Protein AF-A0AAV3FJF0-F1 (afdb_monomer)

Organism: NCBI:txid1161745

Mean predicted aligned error: 18.08 Å

Solvent-accessible surface area (backbone atoms only — not comparable to full-atom values): 16039 Å² total; per-residue (Å²): 131,86,80,74,42,76,90,84,62,66,38,38,33,35,34,72,77,76,42,41,29,38,30,20,68,60,95,86,39,69,32,32,39,32,57,65,84,67,42,80,46,65,70,61,85,81,50,51,54,33,42,52,34,40,81,50,59,72,78,47,75,39,57,45,80,69,62,60,45,40,34,28,37,76,89,68,30,30,31,39,31,27,84,52,34,38,37,28,44,38,29,48,100,87,46,47,42,80,45,78,80,45,65,60,51,69,74,45,51,82,57,44,55,28,37,29,39,41,82,34,76,63,76,93,74,90,81,78,77,97,60,96,68,94,66,86,79,78,89,73,93,74,89,81,85,75,75,92,67,64,58,78,80,88,65,58,80,54,70,63,53,60,51,47,36,52,51,33,48,50,51,27,52,52,29,48,51,53,24,51,52,47,71,38,94,82,48,84,90,35,69,64,54,52,50,52,50,52,55,50,48,37,57,74,71,55,73,76,68,76,100,64,76,84,76,57,59,69,59,54,50,51,54,47,45,53,50,53,26,52,53,30,46,51,50,27,53,49,28,52,49,49,32,48,31,36,50,32,29,47,36,57,30,68,68,55,48,72,69,56,51,52,50,50,50,52,53,47,51,51,51,32,47,78,67,67,75,102

Foldseek 3Di:
DDDQDQCPDWAWKDQPQDWTWTWAQDPNAIWTQTAAVRDIDRPRVVRHTMFGKDFADFPDKDLWDQDAAWKAFPQGWIWGDHPRFWIWGQDDPRHGDTDTPGRHRVVSSVGDTMTGTDMGTDDPFDDDDPDPDPDDDDDDDDDDDDDDQDADDDQAPDCVLVVQLVVLVVQLVVLVVQLVLLVDPPRPPDLVVVLVVVVVVCVVVCVPDDDDPDPPSVVVSVVSSVVSNVVSVVSSVVSVSSSSRSVNSNCVSVVPDPVNVVVVVVVVVVVCVVVSND

Radius of gyration: 28.3 Å; Cα contacts (8 Å, |Δi|>4): 376; chains: 1; bounding box: 81×45×62 Å

pLDDT: mean 76.37, std 15.41, range [29.12, 96.62]

Nearest PDB structures (foldseek):
  2b5u-assembly2_C  TM=3.087E-01  e=2.869E+00  Escherichia coli
  5ew5-assembly4_D  TM=2.786E-01  e=3.402E+00  Escherichia coli

Sequence (278 aa):
MSGHEKPDAPGLWKAAHGGYGVMFHDDGEPAMLLFGPGAKVRALDAIGPYTRLQPGVPVGSAPVPNLPGLWMDKDGSLYFLSGGRRVWRIRDDHDWMAEELGNDPWELSKHGPYARYSLQAVEEVPWKPVSDDSTPIHEGSRTVHLPDVRSFGRLEQDKWLAVKNLEESAELVEACKQYLKASDPTDPSGIDGQFIGIVNCLNIHGAAVGDEPDIDLDKAQADWHDHVRDQRRQAMLGELADVLQTVGNLITAFGITDEEVERAMDDCLERNRRKGRL

Secondary structure (DSSP, 8-state):
----B---SSEEEEETTTEEEEEEEETTEEEEEETTTTEEE--GGGS--EEEEEEEEEEEEESS--SSEEEE-TTS-EEEEETTTEEEEEEETTEEEEEEEES-GGGGGGT--EEEEEEEE--------S-----PPPP-------------S---SSHHHHHHHHHHHHHHHHHHHHHHHHH-TT-TTSHHHHHHHHHHHHHHTT-S-SS-----HHHHHHHHHHHHHHHHHHHHHHHHHHHHHHHHHHHHHTT--HHHHHHHHHHHHHHHHHTT--

Structure (mmCIF, N/CA/C/O backbone):
data_AF-A0AAV3FJF0-F1
#
_entry.id   AF-A0AAV3FJF0-F1
#
loop_
_atom_site.group_PDB
_atom_site.id
_atom_site.type_symbol
_atom_site.label_atom_id
_atom_site.label_alt_id
_atom_site.label_comp_id
_atom_site.label_asym_id
_atom_site.label_entity_id
_atom_site.label_seq_id
_atom_site.pdbx_PDB_ins_code
_atom_site.Cartn_x
_atom_site.Cartn_y
_atom_site.Cartn_z
_atom_site.occupancy
_atom_site.B_iso_or_equiv
_atom_site.auth_seq_id
_atom_site.auth_comp_id
_atom_site.auth_asym_id
_atom_site.auth_atom_id
_atom_site.pdbx_PDB_model_num
ATOM 1 N N . MET A 1 1 ? -7.159 25.829 10.225 1.00 29.12 1 MET A N 1
ATOM 2 C CA . MET A 1 1 ? -8.532 26.379 10.216 1.00 29.12 1 MET A CA 1
ATOM 3 C C . MET A 1 1 ? -9.375 25.387 9.437 1.00 29.12 1 MET A C 1
ATOM 5 O O . MET A 1 1 ? -9.099 25.235 8.259 1.00 29.12 1 MET A O 1
ATOM 9 N N . SER A 1 2 ? -10.271 24.626 10.076 1.00 37.97 2 SER A N 1
ATOM 10 C CA . SER A 1 2 ? -11.106 23.653 9.354 1.00 37.97 2 SER A CA 1
ATOM 11 C C . SER A 1 2 ? -12.137 24.394 8.505 1.00 37.97 2 SER A C 1
ATOM 13 O O . SER A 1 2 ? -12.895 25.204 9.042 1.00 37.97 2 SER A O 1
ATOM 15 N N . GLY A 1 3 ? -12.133 24.145 7.195 1.00 44.56 3 GLY A N 1
ATOM 16 C CA . GLY A 1 3 ? -13.132 24.653 6.259 1.00 44.56 3 GLY A CA 1
ATOM 17 C C . GLY A 1 3 ? -14.500 24.078 6.606 1.00 44.56 3 GLY A C 1
ATOM 18 O O . GLY A 1 3 ? -14.759 22.893 6.423 1.00 44.56 3 GLY A O 1
ATOM 19 N N . HIS A 1 4 ? -15.353 24.916 7.186 1.00 49.69 4 HIS A N 1
ATOM 20 C CA . HIS A 1 4 ? -16.776 24.651 7.319 1.00 49.69 4 HIS A CA 1
ATOM 21 C C . HIS A 1 4 ? -17.441 25.234 6.079 1.00 49.69 4 HIS A C 1
ATOM 23 O O . HIS A 1 4 ? -17.636 26.446 6.006 1.00 49.69 4 HIS A O 1
ATOM 29 N N . GLU A 1 5 ? -17.743 24.390 5.098 1.00 61.97 5 GLU A N 1
ATOM 30 C CA . GLU A 1 5 ? -18.301 24.838 3.823 1.00 61.97 5 GLU A CA 1
ATOM 31 C C . GLU A 1 5 ? -19.766 24.420 3.685 1.00 61.97 5 GLU A C 1
ATOM 33 O O . GLU A 1 5 ? -20.214 23.391 4.206 1.00 61.97 5 GLU A O 1
ATOM 38 N N . LYS A 1 6 ? -20.532 25.278 3.009 1.00 68.75 6 LYS A N 1
ATOM 39 C CA . LYS A 1 6 ? -21.847 24.941 2.469 1.00 68.75 6 LYS A CA 1
ATOM 40 C C . LYS A 1 6 ? -21.613 24.071 1.224 1.00 68.75 6 LYS A C 1
ATOM 42 O O . LYS A 1 6 ? -20.671 24.373 0.501 1.00 68.75 6 LYS A O 1
ATOM 47 N N . PRO A 1 7 ? -22.431 23.041 0.937 1.00 70.19 7 PRO A N 1
ATOM 48 C CA . PRO A 1 7 ? -22.300 22.260 -0.286 1.00 70.19 7 PRO A CA 1
ATOM 49 C C . PRO A 1 7 ? -22.590 23.185 -1.466 1.00 70.19 7 PRO A C 1
ATOM 51 O O . PRO A 1 7 ? -23.735 23.573 -1.696 1.00 70.19 7 PRO A O 1
ATOM 54 N N . ASP A 1 8 ? -21.541 23.593 -2.157 1.00 73.56 8 ASP A N 1
ATOM 55 C CA . ASP A 1 8 ? -21.562 24.541 -3.268 1.00 73.56 8 ASP A CA 1
ATOM 56 C C . ASP A 1 8 ? -21.464 23.836 -4.628 1.00 73.56 8 ASP A C 1
ATOM 58 O O . ASP A 1 8 ? -21.782 24.427 -5.658 1.00 73.56 8 ASP A O 1
ATOM 62 N N . ALA A 1 9 ? -21.095 22.552 -4.621 1.00 82.81 9 ALA A N 1
ATOM 63 C CA . ALA A 1 9 ? -20.968 21.717 -5.802 1.00 82.81 9 ALA A CA 1
ATOM 64 C C . ALA A 1 9 ? -21.586 20.315 -5.614 1.00 82.81 9 ALA A C 1
ATOM 66 O O . ALA A 1 9 ? -21.554 19.753 -4.508 1.00 82.81 9 ALA A O 1
ATOM 67 N N . PRO A 1 10 ? -22.088 19.699 -6.705 1.00 88.06 10 PRO A N 1
ATOM 68 C CA . PRO A 1 10 ? -22.527 18.310 -6.691 1.00 88.06 10 PRO A CA 1
ATOM 69 C C . PRO A 1 10 ? -21.417 17.351 -6.255 1.00 88.06 10 PRO A C 1
ATOM 71 O O . PRO A 1 10 ? -20.238 17.537 -6.576 1.00 88.06 10 PRO A O 1
ATOM 74 N N . GLY A 1 11 ? -21.780 16.331 -5.482 1.00 88.94 11 GLY A N 1
ATOM 75 C CA . GLY A 1 11 ? -20.804 15.419 -4.893 1.00 88.94 11 GLY A CA 1
ATOM 76 C C . GLY A 1 11 ? -21.310 14.665 -3.676 1.00 88.94 11 GLY A C 1
ATOM 77 O O . GLY A 1 11 ? -22.442 14.850 -3.241 1.00 88.94 11 GLY A O 1
ATOM 78 N N . LEU A 1 12 ? -20.461 13.817 -3.100 1.00 89.19 12 LEU A N 1
ATOM 79 C CA . LEU A 1 12 ? -20.744 13.162 -1.824 1.00 89.19 12 LEU A CA 1
ATOM 80 C C . LEU A 1 12 ? -20.365 14.093 -0.673 1.00 89.19 12 LEU A C 1
ATOM 82 O O . LEU A 1 12 ? -19.322 14.739 -0.706 1.00 89.19 12 LEU A O 1
ATOM 86 N N . TRP A 1 13 ? -21.192 14.128 0.364 1.00 88.12 13 TRP A N 1
ATOM 87 C CA . TRP A 1 13 ? -21.016 15.008 1.512 1.00 88.12 13 TRP A CA 1
ATOM 88 C C . TRP A 1 13 ? -21.398 14.305 2.816 1.00 88.12 13 TRP A C 1
ATOM 90 O O . TRP A 1 13 ? -22.257 13.420 2.851 1.00 88.12 13 TRP A O 1
ATOM 100 N N . LYS A 1 14 ? -20.762 14.710 3.914 1.00 84.12 14 LYS A N 1
ATOM 101 C CA . LYS A 1 14 ? -21.124 14.340 5.285 1.00 84.12 14 LYS A CA 1
ATOM 102 C C . LYS A 1 14 ? -21.629 15.577 6.011 1.00 84.12 14 LYS A C 1
ATOM 104 O O . LYS A 1 14 ? -20.896 16.556 6.101 1.00 84.12 14 LYS A O 1
ATOM 109 N N . ALA A 1 15 ? -22.830 15.518 6.569 1.00 78.44 15 ALA A N 1
ATOM 110 C CA . ALA A 1 15 ? -23.329 16.538 7.481 1.00 78.44 15 ALA A CA 1
ATOM 111 C C . ALA A 1 15 ? -22.841 16.262 8.912 1.00 78.44 15 ALA A C 1
ATOM 113 O O . ALA A 1 15 ? -22.913 15.125 9.397 1.00 78.44 15 ALA A O 1
ATOM 114 N N . ALA A 1 16 ? -22.382 17.299 9.616 1.00 67.81 16 ALA A N 1
ATOM 115 C CA . ALA A 1 16 ? -21.851 17.179 10.975 1.00 67.81 16 ALA A CA 1
ATOM 116 C C . ALA A 1 16 ? -22.866 16.641 11.998 1.00 67.81 16 ALA A C 1
ATOM 118 O O . ALA A 1 16 ? -22.470 15.995 12.967 1.00 67.81 16 ALA A O 1
ATOM 119 N N . HIS A 1 17 ? -24.166 16.860 11.778 1.00 63.75 17 HIS A N 1
ATOM 120 C CA . HIS A 1 17 ? -25.234 16.402 12.676 1.00 63.75 17 HIS A CA 1
ATOM 121 C C . HIS A 1 17 ? -25.777 15.003 12.338 1.00 63.75 17 HIS A C 1
ATOM 123 O O . HIS A 1 17 ? -26.792 14.586 12.889 1.00 63.75 17 HIS A O 1
ATOM 129 N N . GLY A 1 18 ? -25.051 14.243 11.508 1.00 57.84 18 GLY A N 1
ATOM 130 C CA . GLY A 1 18 ? -25.167 12.784 11.479 1.00 57.84 18 GLY A CA 1
ATOM 131 C C . GLY A 1 18 ? -25.871 12.216 10.254 1.00 57.84 18 GLY A C 1
ATOM 132 O O . GLY A 1 18 ? -26.848 11.484 10.382 1.00 57.84 18 GLY A O 1
ATOM 133 N N . GLY A 1 19 ? -25.335 12.484 9.066 1.00 71.31 19 GLY A N 1
ATOM 134 C CA . GLY A 1 19 ? -25.768 11.808 7.847 1.00 71.31 19 GLY A CA 1
ATOM 135 C C . GLY A 1 19 ? -24.758 11.958 6.719 1.00 71.31 19 GLY A C 1
ATOM 136 O O . GLY A 1 19 ? -24.068 12.970 6.625 1.00 71.31 19 GLY A O 1
ATOM 137 N N . TYR A 1 20 ? -24.667 10.940 5.872 1.00 82.31 20 TYR A N 1
ATOM 138 C CA . TYR A 1 20 ? -23.980 11.019 4.585 1.00 82.31 20 TYR A CA 1
ATOM 139 C C . TYR A 1 20 ? -25.020 11.330 3.512 1.00 82.31 20 TYR A C 1
ATOM 141 O O . TYR A 1 20 ? -26.189 10.991 3.688 1.00 82.31 20 TYR A O 1
ATOM 149 N N . GLY A 1 21 ? -24.628 11.935 2.403 1.00 88.25 21 GLY A N 1
ATOM 150 C CA . GLY A 1 21 ? -25.536 12.153 1.290 1.00 88.25 21 GLY A CA 1
ATOM 151 C C . GLY A 1 21 ? -24.824 12.534 0.008 1.00 88.25 21 GLY A C 1
ATOM 152 O O . GLY A 1 21 ? -23.618 12.771 0.001 1.00 88.25 21 GLY A O 1
ATOM 153 N N . VAL A 1 22 ? -25.584 12.589 -1.078 1.00 91.06 22 VAL A N 1
ATOM 154 C CA . VAL A 1 22 ? -25.132 13.156 -2.351 1.00 91.06 22 VAL A CA 1
ATOM 155 C C . VAL A 1 22 ? -25.851 14.480 -2.578 1.00 91.06 22 VAL A C 1
ATOM 157 O O . VAL A 1 22 ? -27.075 14.535 -2.476 1.00 91.06 22 VAL A O 1
ATOM 160 N N . MET A 1 23 ? -25.090 15.540 -2.837 1.00 90.31 23 MET A N 1
ATOM 161 C CA . MET A 1 23 ? -25.580 16.826 -3.321 1.00 90.31 23 MET A CA 1
ATOM 162 C C . MET A 1 23 ? -25.646 16.774 -4.844 1.00 90.31 23 MET A C 1
ATOM 164 O O . MET A 1 23 ? -24.723 16.278 -5.493 1.00 90.31 23 MET A O 1
ATOM 168 N N . PHE A 1 24 ? -26.742 17.266 -5.399 1.00 90.94 24 PHE A N 1
ATOM 169 C CA . PHE A 1 24 ? -26.993 17.340 -6.832 1.00 90.94 24 PHE A CA 1
ATOM 170 C C . PHE A 1 24 ? -27.939 18.513 -7.118 1.00 90.94 24 PHE A C 1
ATOM 172 O O . PHE A 1 24 ? -28.542 19.076 -6.200 1.00 90.94 24 PHE A O 1
ATOM 179 N N . HIS A 1 25 ? -28.076 18.881 -8.390 1.00 89.38 25 HIS A N 1
ATOM 180 C CA . HIS A 1 25 ? -29.069 19.866 -8.812 1.00 89.38 25 HIS A CA 1
ATOM 181 C C . HIS A 1 25 ? -30.357 19.150 -9.238 1.00 89.38 25 HIS A C 1
ATOM 183 O O . HIS A 1 25 ? -30.328 18.279 -10.103 1.00 89.38 25 HIS A O 1
ATOM 189 N N . ASP A 1 26 ? -31.478 19.520 -8.623 1.00 84.69 26 ASP A N 1
ATOM 190 C CA . ASP A 1 26 ? -32.821 18.979 -8.861 1.00 84.69 26 ASP A CA 1
ATOM 191 C C . ASP A 1 26 ? -33.704 20.121 -9.379 1.00 84.69 26 ASP A C 1
ATOM 193 O O . ASP A 1 26 ? -34.101 21.007 -8.615 1.00 84.69 26 ASP A O 1
ATOM 197 N N . ASP A 1 27 ? -33.958 20.139 -10.689 1.00 85.38 27 ASP A N 1
ATOM 198 C CA . ASP A 1 27 ? -34.618 21.247 -11.401 1.00 85.38 27 ASP A CA 1
ATOM 199 C C . ASP A 1 27 ? -33.904 22.604 -11.238 1.00 85.38 27 ASP A C 1
ATOM 201 O O . ASP A 1 27 ? -34.530 23.646 -11.059 1.00 85.38 27 ASP A O 1
ATOM 205 N N . GLY A 1 28 ? -32.568 22.592 -11.283 1.00 82.12 28 GLY A N 1
ATOM 206 C CA . GLY A 1 28 ? -31.735 23.799 -11.170 1.00 82.12 28 GLY A CA 1
ATOM 207 C C . GLY A 1 28 ? -31.501 24.287 -9.738 1.00 82.12 28 GLY A C 1
ATOM 208 O O . GLY A 1 28 ? -30.719 25.210 -9.536 1.00 82.12 28 GLY A O 1
ATOM 209 N N . GLU A 1 29 ? -32.108 23.637 -8.745 1.00 85.25 29 GLU A N 1
ATOM 210 C CA . GLU A 1 29 ? -31.954 23.976 -7.330 1.00 85.25 29 GLU A CA 1
ATOM 211 C C . GLU A 1 29 ? -31.108 22.924 -6.594 1.00 85.25 29 GLU A C 1
ATOM 213 O O . GLU A 1 29 ? -31.232 21.728 -6.873 1.00 85.25 29 GLU A O 1
ATOM 218 N N . PRO A 1 30 ? -30.264 23.319 -5.626 1.00 86.38 30 PRO A N 1
ATOM 219 C CA . PRO A 1 30 ? -29.451 22.379 -4.868 1.00 86.38 30 PRO A CA 1
ATOM 220 C C . PRO A 1 30 ? -30.323 21.511 -3.952 1.00 86.38 30 PRO A C 1
ATOM 222 O O . PRO A 1 30 ? -31.112 22.000 -3.138 1.00 86.38 30 PRO A O 1
ATOM 225 N N . ALA A 1 31 ? -30.140 20.199 -4.049 1.00 88.88 31 ALA A N 1
ATOM 226 C CA . ALA A 1 31 ? -30.795 19.210 -3.207 1.00 88.88 31 ALA A CA 1
ATOM 227 C C . ALA A 1 31 ? -29.777 18.184 -2.706 1.00 88.88 31 ALA A C 1
ATOM 229 O O . ALA A 1 31 ? -28.723 17.975 -3.304 1.00 88.88 31 ALA A O 1
ATOM 230 N N . MET A 1 32 ? -30.100 17.522 -1.596 1.00 89.06 32 MET A N 1
ATOM 231 C CA . MET A 1 32 ? -29.292 16.433 -1.060 1.00 89.06 32 MET A CA 1
ATOM 232 C C . MET A 1 32 ? -30.141 15.189 -0.821 1.00 89.06 32 MET A C 1
ATOM 234 O O . MET A 1 32 ? -31.196 15.258 -0.194 1.00 89.06 32 MET A O 1
ATOM 238 N N . LEU A 1 33 ? -29.667 14.036 -1.289 1.00 90.44 33 LEU A N 1
ATOM 239 C CA . LEU A 1 33 ? -30.221 12.730 -0.943 1.00 90.44 33 LEU A CA 1
ATOM 240 C C . LEU A 1 33 ? -29.473 12.196 0.279 1.00 90.44 33 LEU A C 1
ATOM 242 O O . LEU A 1 33 ? -28.282 11.903 0.193 1.00 90.44 33 LEU A O 1
ATOM 246 N N . LEU A 1 34 ? -30.170 12.041 1.404 1.00 87.62 34 LEU A N 1
ATOM 247 C CA . LEU A 1 34 ? -29.598 11.519 2.644 1.00 87.62 34 LEU A CA 1
ATOM 248 C C . LEU A 1 34 ? -29.519 9.988 2.632 1.00 87.62 34 LEU A C 1
ATOM 250 O O . LEU A 1 34 ? -30.528 9.283 2.494 1.00 87.62 34 LEU A O 1
ATOM 254 N N . PHE A 1 35 ? -28.315 9.472 2.856 1.00 84.81 35 PHE A N 1
ATOM 255 C CA . PHE A 1 35 ? -28.038 8.055 3.036 1.00 84.81 35 PHE A CA 1
ATOM 256 C C . PHE A 1 35 ? -28.535 7.583 4.401 1.00 84.81 35 PHE A C 1
ATOM 258 O O . PHE A 1 35 ? -28.393 8.260 5.415 1.00 84.81 35 PHE A O 1
ATOM 265 N N . GLY A 1 36 ? -29.136 6.398 4.418 1.00 80.94 36 GLY A N 1
ATOM 266 C CA . GLY A 1 36 ? -29.923 5.884 5.534 1.00 80.94 36 GLY A CA 1
ATOM 267 C C . GLY A 1 36 ? -31.399 5.901 5.149 1.00 80.94 36 GLY A C 1
ATOM 268 O O . GLY A 1 36 ? -31.867 4.894 4.614 1.00 80.94 36 GLY A O 1
ATOM 269 N N . PRO A 1 37 ? -32.116 7.028 5.331 1.00 79.81 37 PRO A N 1
ATOM 270 C CA . PRO A 1 37 ? -33.544 7.117 5.034 1.00 79.81 37 PRO A CA 1
ATOM 271 C C . PRO A 1 37 ? -33.870 7.106 3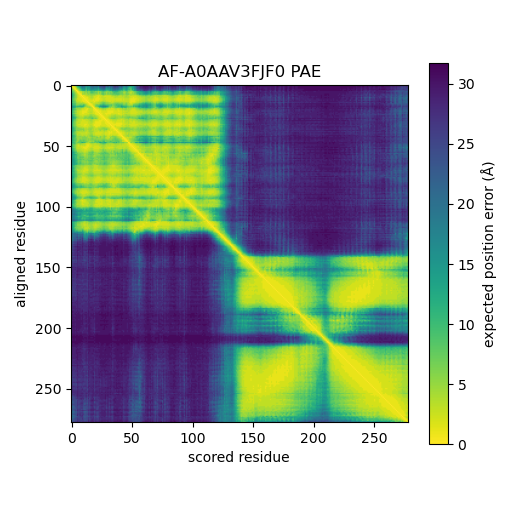.532 1.00 79.81 37 PRO A C 1
ATOM 273 O O . PRO A 1 37 ? -35.000 6.777 3.180 1.00 79.81 37 PRO A O 1
ATOM 276 N N . GLY A 1 38 ? -32.915 7.452 2.653 1.00 81.81 38 GLY A N 1
ATOM 277 C CA . GLY A 1 38 ? -33.168 7.571 1.212 1.00 81.81 38 GLY A CA 1
ATOM 278 C C . GLY A 1 38 ? -34.144 8.708 0.903 1.00 81.81 38 GLY A C 1
ATOM 279 O O . GLY A 1 38 ? -35.093 8.517 0.151 1.00 81.81 38 GLY A O 1
ATOM 280 N N . ALA A 1 39 ? -33.954 9.861 1.553 1.00 84.75 39 ALA A N 1
ATOM 281 C CA . ALA A 1 39 ? -34.847 11.014 1.466 1.00 84.75 39 ALA A CA 1
ATOM 282 C C . ALA A 1 39 ? -34.136 12.212 0.826 1.00 84.75 39 ALA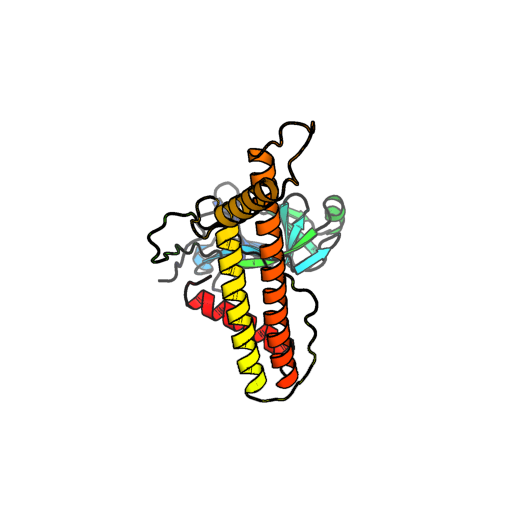 A C 1
ATOM 284 O O . ALA A 1 39 ? -33.002 12.524 1.196 1.00 84.75 39 ALA A O 1
ATOM 285 N N . LYS A 1 40 ? -34.815 12.893 -0.104 1.00 88.00 40 LYS A N 1
ATOM 286 C CA . LYS A 1 40 ? -34.352 14.153 -0.699 1.00 88.00 40 LYS A CA 1
ATOM 287 C C . LYS A 1 40 ? -34.723 15.332 0.204 1.00 88.00 40 LYS A C 1
ATOM 289 O O . LYS A 1 40 ? -35.870 15.450 0.629 1.00 88.00 40 LYS A O 1
ATOM 294 N N . VAL A 1 41 ? -33.767 16.217 0.475 1.00 86.12 41 VAL A N 1
ATOM 295 C CA . VAL A 1 41 ? -33.945 17.438 1.274 1.00 86.12 41 VAL A CA 1
ATOM 296 C C . VAL A 1 41 ? -33.381 18.651 0.534 1.00 86.12 41 VAL A C 1
ATOM 298 O O . VAL A 1 41 ? -32.342 18.554 -0.113 1.00 86.12 41 VAL A O 1
ATOM 301 N N . ARG A 1 42 ? -34.062 19.801 0.635 1.00 83.94 42 ARG A N 1
ATOM 302 C CA . ARG A 1 42 ? -33.648 21.076 0.005 1.00 83.94 42 ARG A CA 1
ATOM 303 C C . ARG A 1 42 ? -33.147 22.127 1.010 1.00 83.94 42 ARG A C 1
ATOM 305 O O . ARG A 1 42 ? -32.434 23.050 0.645 1.00 83.94 42 ARG A O 1
ATOM 312 N N . ALA A 1 43 ? -33.471 21.981 2.296 1.00 74.75 43 ALA A N 1
ATOM 313 C CA . ALA A 1 43 ? -33.058 22.909 3.354 1.00 74.75 43 ALA A CA 1
ATOM 314 C C . ALA A 1 43 ? -31.648 22.582 3.892 1.00 74.75 43 ALA A C 1
ATOM 316 O O . ALA A 1 43 ? -31.498 22.157 5.037 1.00 74.75 43 ALA A O 1
ATOM 317 N N . LEU A 1 44 ? -30.615 22.752 3.057 1.00 74.00 44 LEU A N 1
ATOM 318 C CA . LEU A 1 44 ? -29.241 22.333 3.375 1.00 74.00 44 LEU A CA 1
ATOM 319 C C . LEU A 1 44 ? -28.632 23.100 4.563 1.00 74.00 44 LEU A C 1
ATOM 321 O O . LEU A 1 44 ? -27.932 22.509 5.381 1.00 74.00 44 LEU A O 1
ATOM 325 N N . ASP A 1 45 ? -28.950 24.382 4.732 1.00 68.50 45 ASP A N 1
ATOM 326 C CA . ASP A 1 45 ? -28.368 25.208 5.804 1.00 68.50 45 ASP A CA 1
ATOM 327 C C . ASP A 1 45 ? -28.813 24.774 7.219 1.00 68.50 45 ASP A C 1
ATOM 329 O O . ASP A 1 45 ? -28.145 25.077 8.205 1.00 68.50 45 ASP A O 1
ATOM 333 N N . ALA A 1 46 ? -29.918 24.025 7.337 1.00 64.94 46 ALA A N 1
ATOM 334 C CA . ALA A 1 46 ? -30.478 23.584 8.618 1.00 64.94 46 ALA A CA 1
ATOM 335 C C . ALA A 1 46 ? -29.837 22.298 9.183 1.00 64.94 46 ALA A C 1
ATOM 337 O O . ALA A 1 46 ? -30.137 21.912 10.311 1.00 64.94 46 ALA A O 1
ATOM 338 N N . ILE A 1 47 ? -28.982 21.617 8.409 1.00 67.25 47 ILE A N 1
ATOM 339 C CA . ILE A 1 47 ? -28.434 20.285 8.745 1.00 67.25 47 ILE A CA 1
ATOM 340 C C . ILE A 1 47 ? -26.995 20.383 9.300 1.00 67.25 47 ILE A C 1
ATOM 342 O O . ILE A 1 47 ? -26.460 19.412 9.835 1.00 67.25 47 ILE A O 1
ATOM 346 N N . GLY A 1 48 ? -26.392 21.575 9.276 1.00 65.44 48 GLY A N 1
ATOM 347 C CA . GLY A 1 48 ? -25.091 21.857 9.890 1.00 65.44 48 GLY A CA 1
ATOM 348 C C . GLY A 1 48 ? -23.931 21.886 8.895 1.00 65.44 48 GLY A C 1
ATOM 349 O O . GLY A 1 48 ? -24.150 21.773 7.694 1.00 65.44 48 GLY A O 1
ATOM 350 N N . PRO A 1 49 ? -22.689 22.074 9.370 1.00 74.31 49 PRO A N 1
ATOM 351 C CA . PRO A 1 49 ? -21.526 22.166 8.494 1.00 74.31 49 PRO A CA 1
ATOM 352 C C . PRO A 1 49 ? -21.278 20.849 7.749 1.00 74.31 49 PRO A C 1
ATOM 354 O O . PRO A 1 49 ? -21.501 19.763 8.299 1.00 74.31 49 PRO A O 1
ATOM 357 N N . TYR A 1 50 ? -20.792 20.958 6.513 1.00 78.56 50 TYR A N 1
ATOM 358 C CA . TYR A 1 50 ? -20.584 19.822 5.624 1.00 78.56 50 TYR A CA 1
ATOM 359 C C . TYR A 1 50 ? -19.107 19.542 5.373 1.00 78.56 50 TYR A C 1
ATOM 361 O O . TYR A 1 50 ? -18.260 20.430 5.431 1.00 78.56 50 TYR A O 1
ATOM 369 N N . THR A 1 51 ? -18.810 18.281 5.077 1.00 81.88 51 THR A N 1
ATOM 370 C CA . THR A 1 51 ? -17.486 17.823 4.652 1.00 81.88 51 THR A CA 1
ATOM 371 C C . THR A 1 51 ? -17.623 17.070 3.341 1.00 81.88 51 THR A C 1
ATOM 373 O O . THR A 1 51 ? -18.439 16.149 3.256 1.00 81.88 51 THR A O 1
ATOM 376 N N . ARG A 1 52 ? -16.842 17.451 2.328 1.00 84.00 52 ARG A N 1
ATOM 377 C CA . ARG A 1 52 ? -16.851 16.791 1.021 1.00 84.00 52 ARG A CA 1
ATOM 378 C C . ARG A 1 52 ? -16.243 15.394 1.118 1.00 84.00 52 ARG A C 1
ATOM 380 O O . ARG A 1 52 ? -15.304 15.157 1.879 1.00 84.00 52 ARG A O 1
ATOM 387 N N . LEU A 1 53 ? -16.801 14.459 0.364 1.00 82.69 53 LEU A N 1
ATOM 388 C CA . LEU A 1 53 ? -16.430 13.053 0.361 1.00 82.69 53 LEU A CA 1
ATOM 389 C C . LEU A 1 53 ? -16.195 12.538 -1.061 1.00 82.69 53 LEU A C 1
ATOM 391 O O . LEU A 1 53 ? -16.673 13.102 -2.043 1.00 82.69 53 LEU A O 1
ATOM 395 N N . GLN A 1 54 ? -15.523 11.397 -1.137 1.00 81.50 54 GLN A N 1
ATOM 396 C CA . GLN A 1 54 ? -15.349 10.584 -2.330 1.00 81.50 54 GLN A CA 1
ATOM 397 C C . GLN A 1 54 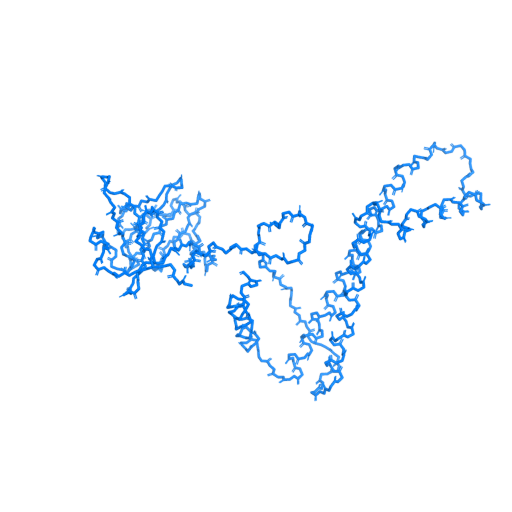? -15.592 9.102 -2.006 1.00 81.50 54 GLN A C 1
ATOM 399 O O . GLN A 1 54 ? -15.479 8.696 -0.839 1.00 81.50 54 GLN A O 1
ATOM 404 N N . PRO A 1 55 ? -15.934 8.271 -3.007 1.00 76.69 55 PRO A N 1
ATOM 405 C CA . PRO A 1 55 ? -15.837 6.825 -2.859 1.00 76.69 55 PRO A CA 1
ATOM 406 C C . PRO A 1 55 ? -14.387 6.461 -2.514 1.00 76.69 55 PRO A C 1
ATOM 408 O O . PRO A 1 55 ? -13.455 6.944 -3.148 1.00 76.69 55 PRO A O 1
ATOM 411 N N . GLY A 1 56 ? -14.208 5.657 -1.474 1.00 74.00 56 GLY A N 1
ATOM 412 C CA . GLY A 1 56 ? -12.913 5.220 -0.966 1.00 74.00 56 GLY A CA 1
ATOM 413 C C . GLY A 1 56 ? -12.455 3.910 -1.596 1.00 74.00 56 GLY A C 1
ATOM 414 O O . GLY A 1 56 ? -12.549 3.705 -2.801 1.00 74.00 56 GLY A O 1
ATOM 415 N N . VAL A 1 57 ? -11.979 2.987 -0.763 1.00 72.69 57 VAL A N 1
ATOM 416 C CA . VAL A 1 57 ? -11.560 1.659 -1.228 1.00 72.69 57 VAL A CA 1
ATOM 417 C C . VAL A 1 57 ? -12.761 0.726 -1.429 1.00 72.69 57 VAL A C 1
ATOM 419 O O . VAL A 1 57 ? -13.720 0.799 -0.641 1.00 72.69 57 VAL A O 1
ATOM 422 N N . PRO A 1 58 ? -12.715 -0.168 -2.437 1.00 77.44 58 PRO A N 1
ATOM 423 C CA . PRO A 1 58 ? -13.624 -1.298 -2.529 1.00 77.44 58 PRO A CA 1
ATOM 424 C C . PRO A 1 58 ? -13.511 -2.183 -1.282 1.00 77.44 58 PRO A C 1
ATOM 426 O O . PRO A 1 58 ? -12.420 -2.585 -0.892 1.00 77.44 58 PRO A O 1
ATOM 429 N N . VAL A 1 59 ? -14.641 -2.500 -0.661 1.00 78.56 59 VAL A N 1
ATOM 430 C CA . VAL A 1 59 ? -14.750 -3.323 0.557 1.00 78.56 59 VAL A CA 1
ATOM 431 C C . VAL A 1 59 ? -15.476 -4.648 0.309 1.00 78.56 59 VAL A C 1
ATOM 433 O O . VAL A 1 59 ? -15.750 -5.401 1.238 1.00 78.56 59 VAL A O 1
ATOM 436 N N . GLY A 1 60 ? -15.836 -4.934 -0.942 1.00 78.50 60 GLY A N 1
ATOM 437 C CA . GLY A 1 60 ? -16.465 -6.189 -1.338 1.00 78.50 60 GLY A CA 1
ATOM 438 C C . GLY A 1 60 ? -16.941 -6.158 -2.783 1.00 78.50 60 GLY A C 1
ATOM 439 O O . GLY A 1 60 ? -17.007 -5.094 -3.397 1.00 78.50 60 GLY A O 1
ATOM 440 N N . SER A 1 61 ? -17.297 -7.322 -3.320 1.00 81.94 61 SER A N 1
ATOM 441 C CA . SER A 1 61 ? -17.909 -7.445 -4.643 1.00 81.94 61 SER A CA 1
ATOM 442 C C . SER A 1 61 ? -19.099 -8.397 -4.607 1.00 81.94 61 SER A C 1
ATOM 444 O O . SER A 1 61 ? -19.132 -9.341 -3.815 1.00 81.94 61 SER A O 1
ATOM 446 N N . ALA A 1 62 ? -20.105 -8.123 -5.432 1.00 77.06 62 ALA A N 1
ATOM 447 C CA . ALA A 1 62 ? -21.274 -8.978 -5.584 1.00 77.06 62 ALA A CA 1
ATOM 448 C C . ALA A 1 62 ? -21.887 -8.803 -6.982 1.00 77.06 62 ALA A C 1
ATOM 450 O O . ALA A 1 62 ? -21.807 -7.714 -7.554 1.00 77.06 62 ALA A O 1
ATOM 451 N N . PRO A 1 63 ? -22.545 -9.837 -7.537 1.00 77.88 63 PRO A N 1
ATOM 452 C CA . PRO A 1 63 ? -23.270 -9.702 -8.800 1.00 77.88 63 PRO A CA 1
ATOM 453 C C . PRO A 1 63 ? -24.447 -8.720 -8.695 1.00 77.88 63 PRO A C 1
ATOM 455 O O . PRO A 1 63 ? -24.809 -8.111 -9.695 1.00 77.88 63 PRO A O 1
ATOM 458 N N . VAL A 1 64 ? -25.019 -8.548 -7.496 1.00 80.19 64 VAL A N 1
ATOM 459 C CA . VAL A 1 64 ? -26.112 -7.609 -7.205 1.00 80.19 64 VAL A CA 1
ATOM 460 C C . VAL A 1 64 ? -25.907 -6.984 -5.818 1.00 80.19 64 VAL A C 1
ATOM 462 O O . VAL A 1 64 ? -25.581 -7.720 -4.879 1.00 80.19 64 VAL A O 1
ATOM 465 N N . PRO A 1 65 ? -26.132 -5.667 -5.644 1.00 81.56 65 PRO A N 1
ATOM 466 C CA . PRO A 1 65 ? -26.138 -5.024 -4.335 1.00 81.56 65 PRO A CA 1
ATOM 467 C C . PRO A 1 65 ? -27.201 -5.625 -3.411 1.00 81.56 65 PRO A C 1
ATOM 469 O O . PRO A 1 65 ? -28.397 -5.552 -3.677 1.00 81.56 65 PRO A O 1
ATOM 472 N N . ASN A 1 66 ? -26.768 -6.204 -2.295 1.00 78.69 66 ASN A N 1
ATOM 473 C CA . ASN A 1 66 ? -27.646 -6.859 -1.316 1.00 78.69 66 ASN A CA 1
ATOM 474 C C . ASN A 1 66 ? -27.476 -6.320 0.113 1.00 78.69 66 ASN A C 1
ATOM 476 O O . ASN A 1 66 ? -28.239 -6.676 1.010 1.00 78.69 66 ASN A O 1
ATOM 480 N N . LEU A 1 67 ? -26.483 -5.455 0.330 1.00 82.44 67 LEU A N 1
ATOM 481 C CA . LEU A 1 67 ? -26.217 -4.808 1.608 1.00 82.44 67 LEU A CA 1
ATOM 482 C C . LEU A 1 67 ? -26.315 -3.289 1.463 1.00 82.44 67 LEU A C 1
ATOM 484 O O . LEU A 1 67 ? -25.823 -2.745 0.468 1.00 82.44 67 LEU A O 1
ATOM 488 N N . PRO A 1 68 ? -26.893 -2.586 2.453 1.00 83.75 68 PRO A N 1
ATOM 489 C CA . PRO A 1 68 ? -26.945 -1.135 2.429 1.00 83.75 68 PRO A CA 1
ATOM 490 C C . PRO A 1 68 ? -25.557 -0.518 2.251 1.00 83.75 68 PRO A C 1
ATOM 492 O O . PRO A 1 68 ? -24.588 -0.959 2.878 1.00 83.75 68 PRO A O 1
ATOM 495 N N . GLY A 1 69 ? -25.464 0.518 1.422 1.00 86.94 69 GLY A N 1
ATOM 496 C CA . GLY A 1 69 ? -24.200 1.205 1.172 1.00 86.94 69 GLY A CA 1
ATOM 497 C C . GLY A 1 69 ? -24.040 1.706 -0.255 1.00 86.94 69 GLY A C 1
ATOM 498 O O . GLY A 1 69 ? -24.994 1.713 -1.034 1.00 86.94 69 GLY A O 1
ATOM 499 N N . LEU A 1 70 ? -22.819 2.147 -0.553 1.00 89.75 70 LEU A N 1
ATOM 500 C CA . LEU A 1 70 ? -22.408 2.645 -1.858 1.00 89.75 70 LEU A CA 1
ATOM 501 C C . LEU A 1 70 ? -21.858 1.497 -2.709 1.00 89.75 70 LEU A C 1
ATOM 503 O O . LEU A 1 70 ? -21.012 0.730 -2.246 1.00 89.75 70 LEU A O 1
ATOM 507 N N . TRP A 1 71 ? -22.317 1.411 -3.949 1.00 90.31 71 TRP A N 1
ATOM 508 C CA . TRP A 1 71 ? -21.939 0.392 -4.918 1.00 90.31 71 TRP A CA 1
ATOM 509 C C . TRP A 1 71 ? -21.569 1.058 -6.238 1.00 90.31 71 TRP A C 1
ATOM 511 O O . TRP A 1 71 ? -22.192 2.040 -6.622 1.00 90.31 71 TRP A O 1
ATOM 521 N N . MET A 1 72 ? -20.565 0.532 -6.924 1.00 88.94 72 MET A N 1
ATOM 522 C CA . MET A 1 72 ? -20.154 0.970 -8.253 1.00 88.94 72 MET A CA 1
ATOM 523 C C . MET A 1 72 ? -20.305 -0.200 -9.215 1.00 88.94 72 MET A C 1
ATOM 525 O O . MET A 1 72 ? -19.925 -1.319 -8.857 1.00 88.94 72 MET A O 1
ATOM 529 N N . ASP A 1 73 ? -20.879 0.040 -10.388 1.00 87.69 73 ASP A N 1
ATOM 530 C CA . ASP A 1 73 ? -20.856 -0.947 -11.467 1.00 87.69 73 ASP A CA 1
ATOM 531 C C . ASP A 1 73 ? -19.517 -0.922 -12.221 1.00 87.69 73 ASP A C 1
ATOM 533 O O . ASP A 1 73 ? -18.610 -0.141 -11.921 1.00 87.69 73 ASP A O 1
ATOM 537 N N . LYS A 1 74 ? -19.382 -1.818 -13.197 1.00 81.75 74 LYS A N 1
ATOM 538 C CA . LYS A 1 74 ? -18.195 -1.922 -14.056 1.00 81.75 74 LYS A CA 1
ATOM 539 C C . LYS A 1 74 ? -17.947 -0.680 -14.927 1.00 81.75 74 LYS A C 1
ATOM 541 O O . LYS A 1 74 ? -16.818 -0.490 -15.369 1.00 81.75 74 LYS A O 1
ATOM 546 N N . ASP A 1 75 ? -18.985 0.115 -15.185 1.00 82.88 75 ASP A N 1
ATOM 547 C CA . ASP A 1 75 ? -18.945 1.268 -16.085 1.00 82.88 75 ASP A CA 1
ATOM 548 C C . ASP A 1 75 ? -18.633 2.566 -15.301 1.00 82.88 75 ASP A C 1
ATOM 550 O O . ASP A 1 75 ? -18.375 3.614 -15.889 1.00 82.88 75 ASP A O 1
ATOM 554 N N . GLY A 1 76 ? -18.552 2.485 -13.964 1.00 81.25 76 GLY A N 1
ATOM 555 C CA . GLY A 1 76 ? -18.155 3.580 -13.073 1.00 81.25 76 GLY A CA 1
ATOM 556 C C . GLY A 1 76 ? -19.324 4.364 -12.467 1.00 81.25 76 GLY A C 1
ATOM 557 O O . GLY A 1 76 ? -19.096 5.324 -11.707 1.00 81.25 76 GLY A O 1
ATOM 558 N N . SER A 1 77 ? -20.562 3.949 -12.746 1.00 88.81 77 SER A N 1
ATOM 559 C CA . SER A 1 77 ? -21.772 4.563 -12.206 1.00 88.81 77 SER A CA 1
ATOM 560 C C . SER A 1 77 ? -21.974 4.150 -10.750 1.00 88.81 77 SER A C 1
ATOM 562 O O . SER A 1 77 ? -21.713 3.014 -10.346 1.00 88.81 77 SER A O 1
ATOM 564 N N . LEU A 1 78 ? -22.386 5.114 -9.922 1.00 90.88 78 LEU A N 1
ATOM 565 C CA . LEU A 1 78 ? -22.538 4.931 -8.478 1.00 90.88 78 LEU A CA 1
ATOM 566 C C . LEU A 1 78 ? -24.000 4.761 -8.096 1.00 90.88 78 LEU A C 1
ATOM 568 O O . LEU A 1 78 ? -24.868 5.537 -8.500 1.00 90.88 78 LEU A O 1
ATOM 572 N N . TYR A 1 79 ? -24.230 3.811 -7.200 1.00 90.31 79 TYR A N 1
ATOM 573 C CA . TYR A 1 79 ? -25.532 3.455 -6.673 1.00 90.31 79 TYR A CA 1
ATOM 574 C C . TYR A 1 79 ? -25.519 3.463 -5.152 1.00 90.31 79 TYR A C 1
ATOM 576 O O . TYR A 1 79 ? -24.566 3.021 -4.510 1.00 90.31 79 TYR A O 1
ATOM 584 N N . PHE A 1 80 ? -26.616 3.917 -4.561 1.00 90.31 80 PHE A N 1
ATOM 585 C CA . PHE A 1 80 ? -26.852 3.841 -3.130 1.00 90.31 80 PHE A CA 1
ATOM 586 C C . PHE A 1 80 ? -28.021 2.895 -2.836 1.00 90.31 80 PHE A C 1
ATOM 588 O O . PHE A 1 80 ? -29.146 3.123 -3.282 1.00 90.31 80 PHE A O 1
ATOM 595 N N . LEU A 1 81 ? -27.756 1.840 -2.057 1.00 86.62 81 LEU A N 1
ATOM 596 C CA . LEU A 1 81 ? -28.779 0.917 -1.566 1.00 86.62 81 LEU A CA 1
ATOM 597 C C . LEU A 1 81 ? -29.229 1.342 -0.162 1.00 86.62 81 LEU A C 1
ATOM 599 O O . LEU A 1 81 ? -28.500 1.174 0.819 1.00 86.62 81 LEU A O 1
ATOM 603 N N . SER A 1 82 ? -30.450 1.864 -0.054 1.00 83.50 82 SER A N 1
ATOM 604 C CA . SER A 1 82 ? -31.091 2.211 1.217 1.00 83.50 82 SER A CA 1
ATOM 605 C C . SER A 1 82 ? -31.888 1.026 1.763 1.00 83.50 82 SER A C 1
ATOM 607 O O . SER A 1 82 ? -32.717 0.430 1.067 1.00 83.50 82 SER A O 1
ATOM 609 N N . GLY A 1 83 ? -31.630 0.665 3.025 1.00 75.44 83 GLY A N 1
ATOM 610 C CA . GLY A 1 83 ? -32.396 -0.358 3.749 1.00 75.44 83 GLY A CA 1
ATOM 611 C C . GLY A 1 83 ? -32.414 -1.747 3.094 1.00 75.44 83 GLY A C 1
ATOM 612 O O . GLY A 1 83 ? -33.283 -2.551 3.415 1.00 75.44 83 GLY A O 1
ATOM 613 N N . GLY A 1 84 ? -31.498 -2.021 2.157 1.00 70.00 84 GLY A N 1
ATOM 614 C CA . GLY A 1 84 ? -31.403 -3.296 1.440 1.00 70.00 84 GLY A CA 1
ATOM 615 C C . GLY A 1 84 ? -32.455 -3.509 0.346 1.00 70.00 84 GLY A C 1
ATOM 616 O O . GLY A 1 84 ? -32.549 -4.615 -0.173 1.00 70.00 84 GLY A O 1
ATOM 617 N N . ARG A 1 85 ? -33.264 -2.493 0.008 1.00 75.50 85 ARG A N 1
ATOM 618 C CA . ARG A 1 85 ? -34.342 -2.617 -0.995 1.00 75.50 85 ARG A CA 1
ATOM 619 C C . ARG A 1 85 ? -34.410 -1.459 -1.983 1.00 75.50 85 ARG A C 1
ATOM 621 O O . ARG A 1 85 ? -34.585 -1.701 -3.168 1.00 75.50 85 ARG A O 1
ATOM 628 N N . ARG A 1 86 ? -34.270 -0.216 -1.509 1.00 82.69 86 ARG A N 1
ATOM 629 C CA . ARG A 1 86 ? -34.376 0.976 -2.363 1.00 82.69 86 ARG A CA 1
ATOM 630 C C . ARG A 1 86 ? -33.058 1.282 -3.037 1.00 82.69 86 ARG A C 1
ATOM 632 O O . ARG A 1 86 ? -32.080 1.569 -2.346 1.00 82.69 86 ARG A O 1
ATOM 639 N N . VAL A 1 87 ? -33.058 1.262 -4.361 1.00 86.12 87 VAL A N 1
ATOM 640 C CA . VAL A 1 87 ? -31.883 1.550 -5.177 1.00 86.12 87 VAL A CA 1
ATOM 641 C C . VAL A 1 87 ? -31.984 2.960 -5.738 1.00 86.12 87 VAL A C 1
ATOM 643 O O . VAL A 1 87 ? -32.946 3.307 -6.421 1.00 86.12 87 VAL A O 1
ATOM 646 N N . TRP A 1 88 ? -30.941 3.741 -5.492 1.00 89.75 88 TRP A N 1
ATOM 647 C CA . TRP A 1 88 ? -30.742 5.050 -6.094 1.00 89.75 88 TRP A CA 1
ATOM 648 C C . TRP A 1 88 ? -29.539 5.013 -7.018 1.00 89.75 88 TRP A C 1
ATOM 650 O O . TRP A 1 88 ? -28.477 4.564 -6.588 1.00 89.75 88 TRP A O 1
ATOM 660 N N . ARG A 1 89 ? -29.665 5.538 -8.237 1.00 90.94 89 ARG A N 1
ATOM 661 C CA . ARG A 1 89 ? -28.504 5.932 -9.038 1.00 90.94 89 ARG A CA 1
ATOM 662 C C . ARG A 1 89 ? -28.106 7.341 -8.629 1.00 90.94 89 ARG A C 1
ATOM 664 O O . ARG A 1 89 ? -28.932 8.254 -8.663 1.00 90.94 89 ARG A O 1
ATOM 671 N N . ILE A 1 90 ? -26.861 7.496 -8.191 1.00 91.31 90 ILE A N 1
ATOM 672 C CA . ILE A 1 90 ? -26.357 8.757 -7.638 1.00 91.31 90 ILE A CA 1
ATOM 673 C C . ILE A 1 90 ? -25.224 9.387 -8.449 1.00 91.31 90 ILE A C 1
ATOM 675 O O . ILE A 1 90 ? -24.881 10.548 -8.227 1.00 91.31 90 ILE A O 1
ATOM 679 N N . ARG A 1 91 ? -24.637 8.636 -9.384 1.00 90.62 91 ARG A N 1
ATOM 680 C CA . ARG A 1 91 ? -23.706 9.167 -10.377 1.00 90.62 91 ARG A CA 1
ATOM 681 C C . ARG A 1 91 ? -23.761 8.332 -11.644 1.00 90.62 91 ARG A C 1
ATOM 683 O O . ARG A 1 91 ? -23.748 7.108 -11.533 1.00 90.62 91 ARG A O 1
ATOM 690 N N . ASP A 1 92 ? -23.757 8.984 -12.793 1.00 85.50 92 ASP A N 1
ATOM 691 C CA . ASP A 1 92 ? -23.672 8.348 -14.108 1.00 85.50 92 ASP A CA 1
ATOM 692 C C . ASP A 1 92 ? -22.874 9.221 -15.058 1.00 85.50 92 ASP A C 1
ATOM 694 O O . ASP A 1 92 ? -23.026 10.435 -14.997 1.00 85.50 92 ASP A O 1
ATOM 698 N N . ASP A 1 93 ? -22.002 8.636 -15.880 1.00 78.44 93 ASP A N 1
ATOM 699 C CA . ASP A 1 93 ? -21.167 9.385 -16.833 1.00 78.44 93 ASP A CA 1
ATOM 700 C C . ASP A 1 93 ? -20.469 10.626 -16.228 1.00 78.44 93 ASP A C 1
ATOM 702 O O . ASP A 1 93 ? -20.216 11.616 -16.905 1.00 78.44 93 ASP A O 1
ATOM 706 N N . HIS A 1 94 ? -20.073 10.536 -14.950 1.00 69.69 94 HIS A N 1
ATOM 707 C CA . HIS A 1 94 ? -19.462 11.599 -14.126 1.00 69.69 94 HIS A CA 1
ATOM 708 C C . HIS A 1 94 ? -20.406 12.700 -13.613 1.00 69.69 94 HIS A C 1
ATOM 710 O O . HIS A 1 94 ? -19.971 13.516 -12.796 1.00 69.69 94 HIS A O 1
ATOM 716 N N . ASP A 1 95 ? -21.690 12.668 -13.960 1.00 85.25 95 ASP A N 1
ATOM 717 C CA . ASP A 1 95 ? -22.694 13.595 -13.447 1.00 85.25 95 ASP A CA 1
ATOM 718 C C . ASP A 1 95 ? -23.328 13.084 -12.150 1.00 85.25 95 ASP A C 1
ATOM 720 O O . ASP A 1 95 ? -23.786 11.943 -12.041 1.00 85.25 95 ASP A O 1
ATOM 724 N N . TRP A 1 96 ? -23.352 13.946 -11.133 1.00 89.69 96 TRP A N 1
ATOM 725 C CA . TRP A 1 96 ? -23.969 13.661 -9.839 1.00 89.69 96 TRP A CA 1
ATOM 726 C C . TRP A 1 96 ? -25.475 13.892 -9.896 1.00 89.69 96 TRP A C 1
ATOM 728 O O . TRP A 1 96 ? -25.942 14.963 -10.282 1.00 89.69 96 TRP A O 1
ATOM 738 N N . MET A 1 97 ? -26.235 12.899 -9.451 1.00 91.38 97 MET A N 1
ATOM 739 C CA . MET A 1 97 ? -27.691 12.890 -9.548 1.00 91.38 97 MET A CA 1
ATOM 740 C C . MET A 1 97 ? -28.323 12.145 -8.366 1.00 91.38 97 MET A C 1
ATOM 742 O O . MET A 1 97 ? -27.637 11.690 -7.452 1.00 91.38 97 MET A O 1
ATOM 746 N N . ALA A 1 98 ? -29.648 12.023 -8.374 1.00 90.56 98 ALA A N 1
ATOM 747 C CA . ALA A 1 98 ? -30.372 11.111 -7.495 1.00 90.56 98 ALA A CA 1
ATOM 748 C C . ALA A 1 98 ? -31.674 10.663 -8.167 1.00 90.56 98 ALA A C 1
ATOM 750 O O . ALA A 1 98 ? -32.722 11.308 -8.029 1.00 90.56 98 ALA A O 1
ATOM 751 N N . GLU A 1 99 ? -31.599 9.546 -8.879 1.00 90.06 99 GLU A N 1
ATOM 752 C CA . GLU A 1 99 ? -32.736 8.891 -9.526 1.00 90.06 99 GLU A CA 1
ATOM 753 C C . GLU A 1 99 ? -33.085 7.603 -8.776 1.00 90.06 99 GLU A C 1
ATOM 755 O O . GLU A 1 99 ? -32.224 6.752 -8.543 1.00 90.06 99 GLU A O 1
ATOM 760 N N . GLU A 1 100 ? -34.343 7.470 -8.358 1.00 89.25 100 GLU A N 1
ATOM 761 C CA . GLU A 1 100 ? -34.834 6.242 -7.736 1.00 89.25 100 GLU A CA 1
ATOM 762 C C . GLU A 1 100 ? -35.160 5.235 -8.838 1.00 89.25 100 GLU A C 1
ATOM 764 O O . GLU A 1 100 ? -36.087 5.444 -9.615 1.00 89.25 100 GLU A O 1
ATOM 769 N N . LEU A 1 101 ? -34.407 4.136 -8.896 1.00 84.44 101 LEU A N 1
ATOM 770 C CA . LEU A 1 101 ? -34.630 3.082 -9.890 1.00 84.44 101 LEU A CA 1
ATOM 771 C C . LEU A 1 101 ? -35.730 2.105 -9.451 1.00 84.44 101 LEU A C 1
ATOM 773 O O . LEU A 1 101 ? -36.343 1.437 -10.280 1.00 84.44 101 LEU A O 1
ATOM 777 N N . GLY A 1 102 ? -35.993 2.027 -8.143 1.00 75.69 102 GLY A N 1
ATOM 778 C CA . GLY A 1 102 ? -37.083 1.243 -7.570 1.00 75.69 102 GLY A CA 1
ATOM 779 C C . GLY A 1 102 ? -36.702 0.460 -6.312 1.00 75.69 102 GLY A C 1
ATOM 780 O O . GLY A 1 102 ? -35.691 0.717 -5.655 1.00 75.69 102 GLY A O 1
ATOM 781 N N . ASN A 1 103 ? -37.558 -0.508 -5.972 1.00 71.50 103 ASN A N 1
ATOM 782 C CA . ASN A 1 103 ? -37.475 -1.342 -4.763 1.00 71.50 103 ASN A CA 1
ATOM 783 C C . ASN A 1 103 ? -37.000 -2.782 -5.029 1.00 71.50 103 ASN A C 1
ATOM 785 O O . ASN A 1 103 ? -37.045 -3.607 -4.112 1.00 71.50 103 ASN A O 1
ATOM 789 N N . ASP A 1 104 ? -36.615 -3.100 -6.268 1.00 68.88 104 ASP A N 1
ATOM 790 C CA . ASP A 1 104 ? -36.188 -4.440 -6.670 1.00 68.88 104 ASP A CA 1
ATOM 791 C C . ASP A 1 104 ? -34.718 -4.431 -7.127 1.00 68.88 104 ASP A C 1
ATOM 793 O O . ASP A 1 104 ? -34.416 -4.016 -8.248 1.00 68.88 104 ASP A O 1
ATOM 797 N N . PRO A 1 105 ? -33.785 -4.888 -6.273 1.00 63.59 105 PRO A N 1
ATOM 798 C CA . PRO A 1 105 ? -32.375 -5.000 -6.624 1.00 63.59 105 PRO A CA 1
ATOM 799 C C . PRO A 1 105 ? -32.101 -5.940 -7.806 1.00 63.59 105 PRO A C 1
ATOM 801 O O . PRO A 1 105 ? -31.014 -5.872 -8.369 1.00 63.59 105 PRO A O 1
ATOM 804 N N . TRP A 1 106 ? -33.031 -6.816 -8.215 1.00 66.25 106 TRP A N 1
ATOM 805 C CA . TRP A 1 106 ? -32.762 -7.765 -9.301 1.00 66.25 106 TRP A CA 1
ATOM 806 C C . TRP A 1 106 ? -32.617 -7.125 -10.682 1.00 66.25 106 TRP A C 1
ATOM 808 O O . TRP A 1 106 ? -31.882 -7.671 -11.508 1.00 66.25 106 TRP A O 1
ATOM 818 N N . GLU A 1 107 ? -33.211 -5.956 -10.932 1.00 64.56 107 GLU A N 1
ATOM 819 C CA . GLU A 1 107 ? -33.001 -5.219 -12.190 1.00 64.56 107 GLU A CA 1
ATOM 820 C C . GLU A 1 107 ? -31.535 -4.773 -12.365 1.00 64.56 107 GLU A C 1
ATOM 822 O O . GLU A 1 107 ? -31.049 -4.658 -13.490 1.00 64.56 107 GLU A O 1
ATOM 827 N N . LEU A 1 108 ? -30.781 -4.652 -11.264 1.00 67.62 108 LEU A N 1
ATOM 828 C CA . LEU A 1 108 ? -29.346 -4.356 -11.279 1.00 67.62 108 LEU A CA 1
ATOM 829 C C . LEU A 1 108 ? -28.485 -5.533 -11.758 1.00 67.62 108 LEU A C 1
ATOM 831 O O . LEU A 1 108 ? -27.356 -5.330 -12.195 1.00 67.62 108 LEU A O 1
ATOM 835 N N . SER A 1 109 ? -28.996 -6.768 -11.759 1.00 68.81 109 SER A N 1
ATOM 836 C CA . SER A 1 109 ? -28.224 -7.936 -12.226 1.00 68.81 109 SER A CA 1
ATOM 837 C C . SER A 1 109 ? -27.737 -7.826 -13.674 1.00 68.81 109 SER A C 1
ATOM 839 O O . SER A 1 109 ? -26.754 -8.469 -14.038 1.00 68.81 109 SER 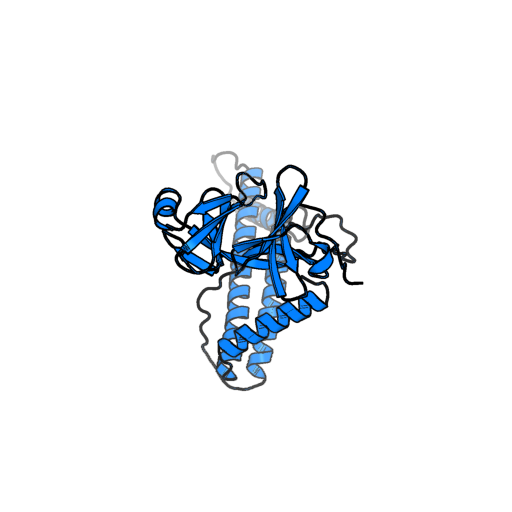A O 1
ATOM 841 N N . LYS A 1 110 ? -28.380 -6.977 -14.485 1.00 68.06 110 LYS A N 1
ATOM 842 C CA . LYS A 1 110 ? -28.010 -6.714 -15.883 1.00 68.06 110 LYS A CA 1
ATOM 843 C C . LYS A 1 110 ? -26.752 -5.847 -16.028 1.00 68.06 110 LYS A C 1
ATOM 845 O O . LYS A 1 110 ? -26.143 -5.862 -17.094 1.00 68.06 110 LYS A O 1
ATOM 850 N N . HIS A 1 111 ? -26.359 -5.123 -14.978 1.00 69.38 111 HIS A N 1
ATOM 851 C CA . HIS A 1 111 ? -25.259 -4.150 -15.000 1.00 69.38 111 HIS A CA 1
ATOM 852 C C . HIS A 1 111 ? -24.055 -4.574 -14.131 1.00 69.38 111 HIS A C 1
ATOM 854 O O . HIS A 1 111 ? -23.052 -3.868 -14.073 1.00 69.38 111 HIS A O 1
ATOM 860 N N . GLY A 1 112 ? -24.123 -5.741 -13.476 1.00 67.94 112 GLY A N 1
ATOM 861 C CA . GLY A 1 112 ? -23.034 -6.270 -12.651 1.00 67.94 112 GLY A CA 1
ATOM 862 C C . GLY A 1 112 ? -21.792 -6.716 -13.446 1.00 67.94 112 GLY A C 1
ATOM 863 O O . GLY A 1 112 ? -21.819 -6.802 -14.678 1.00 67.94 112 GLY A O 1
ATOM 864 N N . PRO A 1 113 ? -20.695 -7.068 -12.748 1.00 80.25 113 PRO A N 1
ATOM 865 C CA . PRO A 1 113 ? -20.554 -7.143 -11.289 1.00 80.25 113 PRO A CA 1
ATOM 866 C C . PRO A 1 113 ? -20.387 -5.771 -10.617 1.00 80.25 113 PRO A C 1
ATOM 868 O O . PRO A 1 113 ? -19.911 -4.825 -11.235 1.00 80.25 113 PRO A O 1
ATOM 871 N N . TYR A 1 114 ? -20.744 -5.688 -9.331 1.00 85.31 114 TYR A N 1
ATOM 872 C CA . TYR A 1 114 ? -20.629 -4.470 -8.531 1.00 85.31 114 TYR A CA 1
ATOM 873 C C . TYR A 1 114 ? -19.530 -4.570 -7.483 1.00 85.31 114 TYR A C 1
ATOM 875 O O . TYR A 1 114 ? -19.378 -5.601 -6.821 1.00 85.31 114 TYR A O 1
ATOM 883 N N . ALA A 1 115 ? -18.840 -3.457 -7.259 1.00 87.88 115 ALA A N 1
ATOM 884 C CA . ALA A 1 115 ? -17.921 -3.266 -6.149 1.00 87.88 115 ALA A CA 1
ATOM 885 C C . ALA A 1 115 ? -18.563 -2.359 -5.090 1.00 87.88 115 ALA A C 1
ATOM 887 O O . ALA A 1 115 ? -19.087 -1.291 -5.397 1.00 87.88 115 ALA A O 1
ATOM 888 N N . ARG A 1 116 ? -18.546 -2.780 -3.825 1.00 86.31 116 ARG A N 1
ATOM 889 C CA . ARG A 1 116 ? -19.018 -1.976 -2.693 1.00 86.31 116 ARG A CA 1
ATOM 890 C C . ARG A 1 116 ? -17.903 -1.049 -2.239 1.00 86.31 116 ARG A C 1
ATOM 892 O O . ARG A 1 116 ? -16.793 -1.522 -2.049 1.00 86.31 116 ARG A O 1
ATOM 899 N N . TYR A 1 117 ? -18.199 0.219 -1.976 1.00 82.00 117 TYR A N 1
ATOM 900 C CA . TYR A 1 117 ? -17.213 1.223 -1.570 1.00 82.00 117 TYR A CA 1
ATOM 901 C C . TYR A 1 117 ? -17.447 1.725 -0.144 1.00 82.00 117 TYR A C 1
ATOM 903 O O . TYR A 1 117 ? -18.584 1.834 0.325 1.00 82.00 117 TYR A O 1
ATOM 911 N N . SER A 1 118 ? -16.354 2.069 0.536 1.00 80.88 118 SER A N 1
ATOM 912 C CA . SER A 1 118 ? -16.390 2.937 1.720 1.00 80.88 118 SER A CA 1
ATOM 913 C C . SER A 1 118 ? -16.499 4.414 1.306 1.00 80.88 118 SER A C 1
ATOM 915 O O . SER A 1 118 ? -16.222 4.755 0.161 1.00 80.88 118 SER A O 1
ATOM 917 N N . LEU A 1 119 ? -16.920 5.304 2.209 1.00 79.81 119 LEU A N 1
ATOM 918 C CA . LEU A 1 119 ? -16.900 6.757 1.981 1.00 79.81 119 LEU A CA 1
ATOM 919 C C . LEU A 1 119 ? -15.681 7.363 2.685 1.00 79.81 119 LEU A C 1
ATOM 921 O O . LEU A 1 119 ? -15.455 7.071 3.860 1.00 79.81 119 LEU A O 1
ATOM 925 N N . GLN A 1 120 ? -14.927 8.218 1.995 1.00 70.00 120 GLN A N 1
ATOM 926 C CA . GLN A 1 120 ? -13.743 8.906 2.526 1.00 70.00 120 GLN A CA 1
ATOM 927 C C . GLN A 1 120 ? -13.880 10.420 2.362 1.00 70.00 120 GLN A C 1
ATOM 929 O O . GLN A 1 120 ? -14.506 10.869 1.411 1.00 70.00 120 GLN A O 1
ATOM 934 N N . ALA A 1 121 ? -13.322 11.210 3.281 1.00 61.41 121 ALA A N 1
ATOM 935 C CA . ALA A 1 121 ? -13.289 12.667 3.139 1.00 61.41 121 ALA A CA 1
ATOM 936 C C . ALA A 1 121 ? -12.276 13.091 2.063 1.00 61.41 121 ALA A C 1
ATOM 938 O O . ALA A 1 121 ? -11.220 12.472 1.944 1.00 61.41 121 ALA A O 1
ATOM 939 N N . VAL A 1 122 ? -12.614 14.122 1.286 1.00 49.12 122 VAL A N 1
ATOM 940 C CA . VAL A 1 122 ? -11.705 14.753 0.317 1.00 49.12 122 VAL A CA 1
ATOM 941 C C . VAL A 1 122 ? -10.981 15.882 1.043 1.00 49.12 122 VAL A C 1
ATOM 943 O O . VAL A 1 122 ? -11.616 16.870 1.401 1.00 49.12 122 VAL A O 1
ATOM 946 N N . GLU A 1 123 ? -9.678 15.743 1.276 1.00 47.84 123 GLU A N 1
ATOM 947 C CA . GLU A 1 123 ? -8.814 16.872 1.639 1.00 47.84 123 GLU A CA 1
ATOM 948 C C . GLU A 1 123 ? -7.843 17.122 0.482 1.00 47.84 123 GLU A C 1
ATOM 950 O O . GLU A 1 123 ? -6.971 16.301 0.203 1.00 47.84 123 GLU A O 1
ATOM 955 N N . GLU A 1 124 ? -8.003 18.258 -0.204 1.00 35.72 124 GLU A N 1
ATOM 956 C CA . GLU A 1 124 ? -6.937 18.819 -1.035 1.00 35.72 124 GLU A CA 1
ATOM 957 C C . GLU A 1 124 ? -5.869 19.383 -0.093 1.00 35.72 124 GLU A C 1
ATOM 959 O O . GLU A 1 124 ? -6.066 20.413 0.554 1.00 35.72 124 GLU A O 1
ATOM 964 N N . VAL A 1 125 ? -4.742 18.681 0.028 1.00 36.12 125 VAL A N 1
ATOM 965 C CA . VAL A 1 125 ? -3.604 19.108 0.850 1.00 36.12 125 VAL A CA 1
ATOM 966 C C . VAL A 1 125 ? -2.504 19.637 -0.075 1.00 36.12 125 VAL A C 1
ATOM 968 O O . VAL A 1 125 ? -1.881 18.852 -0.790 1.00 36.12 125 VAL A O 1
ATOM 971 N N . PRO A 1 126 ? -2.196 20.948 -0.068 1.00 34.06 126 PRO A N 1
ATOM 972 C CA . PRO A 1 126 ? -1.021 21.465 -0.753 1.00 34.06 126 PRO A CA 1
ATOM 973 C C . PRO A 1 126 ? 0.220 21.062 0.048 1.00 34.06 126 PRO A C 1
ATOM 975 O O . PRO A 1 126 ? 0.494 21.605 1.121 1.00 34.06 126 PRO A O 1
ATOM 978 N N . TRP A 1 127 ? 0.977 20.096 -0.459 1.00 36.38 127 TRP A N 1
ATOM 979 C CA . TRP A 1 127 ? 2.243 19.684 0.136 1.00 36.38 127 TRP A CA 1
ATOM 980 C C . TRP A 1 127 ? 3.391 20.608 -0.307 1.00 36.38 127 TRP A C 1
ATOM 982 O O . TRP A 1 127 ? 3.479 20.993 -1.472 1.00 36.38 127 TRP A O 1
ATOM 992 N N . LYS A 1 128 ? 4.305 20.947 0.613 1.00 31.16 128 LYS A N 1
ATOM 993 C CA . LYS A 1 128 ? 5.627 21.514 0.295 1.00 31.16 128 LYS A CA 1
ATOM 994 C C . LYS A 1 128 ? 6.715 20.604 0.870 1.00 31.16 128 LYS A C 1
ATOM 996 O O . LYS A 1 128 ? 6.785 20.504 2.099 1.00 31.16 128 LYS A O 1
ATOM 1001 N N . PRO A 1 129 ? 7.627 20.044 0.060 1.00 34.47 129 PRO A N 1
ATOM 1002 C CA . PRO A 1 129 ? 8.948 19.726 0.567 1.00 34.47 129 PRO A CA 1
ATOM 1003 C C . PRO A 1 129 ? 9.779 21.004 0.595 1.00 34.47 129 PRO A C 1
ATOM 1005 O O . PRO A 1 129 ? 9.651 21.875 -0.264 1.00 34.47 129 PRO A O 1
ATOM 1008 N N . VAL A 1 130 ? 10.722 21.084 1.520 1.00 36.91 130 VAL A N 1
ATOM 1009 C CA . VAL A 1 130 ? 11.949 21.814 1.210 1.00 36.91 130 VAL A CA 1
ATOM 1010 C C . VAL A 1 130 ? 12.823 20.835 0.430 1.00 36.91 130 VAL A C 1
ATOM 1012 O O . VAL A 1 130 ? 13.508 20.000 1.011 1.00 36.91 130 VAL A O 1
ATOM 1015 N N . SER A 1 131 ? 12.702 20.881 -0.891 1.00 35.91 131 SER A N 1
ATOM 1016 C CA . SER A 1 131 ? 13.644 20.328 -1.860 1.00 35.91 131 SER A CA 1
ATOM 1017 C C . SER A 1 131 ? 13.535 21.239 -3.076 1.00 35.91 131 SER A C 1
ATOM 1019 O O . SER A 1 131 ? 12.449 21.394 -3.629 1.00 35.91 131 SER A O 1
ATOM 1021 N N . ASP A 1 132 ? 14.632 21.906 -3.420 1.00 41.22 132 ASP A N 1
ATOM 1022 C CA . ASP A 1 132 ? 14.710 22.873 -4.521 1.00 41.22 132 ASP A CA 1
ATOM 1023 C C . ASP A 1 132 ? 14.636 22.225 -5.919 1.00 41.22 132 ASP A C 1
ATOM 1025 O O . ASP A 1 132 ? 14.815 22.921 -6.914 1.00 41.22 132 ASP A O 1
ATOM 1029 N N . ASP A 1 133 ? 14.312 20.934 -6.040 1.00 37.41 133 ASP A N 1
ATOM 1030 C CA . ASP A 1 133 ? 14.154 20.290 -7.342 1.00 37.41 133 ASP A CA 1
ATOM 1031 C C . ASP A 1 133 ? 12.680 20.142 -7.720 1.00 37.41 133 ASP A C 1
ATOM 1033 O O . ASP A 1 133 ? 11.902 19.382 -7.143 1.00 37.41 133 ASP A O 1
ATOM 1037 N N . SER A 1 134 ? 12.316 20.910 -8.744 1.00 39.09 134 SER A N 1
ATOM 1038 C CA . SER A 1 134 ? 10.996 21.012 -9.365 1.00 39.09 134 SER A CA 1
ATOM 1039 C C . SER A 1 134 ? 10.635 19.752 -10.160 1.00 39.09 134 SER A C 1
ATOM 1041 O O . SER A 1 134 ? 10.422 19.816 -11.369 1.00 39.09 134 SER A O 1
ATOM 1043 N N . THR A 1 135 ? 10.553 18.602 -9.490 1.00 34.50 135 THR A N 1
ATOM 1044 C CA . THR A 1 135 ? 10.038 17.367 -10.095 1.00 34.50 135 THR A CA 1
ATOM 1045 C C . THR A 1 135 ? 8.625 17.107 -9.565 1.00 34.50 135 THR A C 1
ATOM 1047 O O . THR A 1 135 ? 8.453 16.988 -8.350 1.00 34.50 135 THR A O 1
ATOM 1050 N N . PRO A 1 136 ? 7.589 17.055 -10.425 1.00 35.62 136 PRO A N 1
ATOM 1051 C CA . PRO A 1 136 ? 6.227 16.781 -9.986 1.00 35.62 136 PRO A CA 1
ATOM 1052 C C . PRO A 1 136 ? 6.141 15.385 -9.362 1.00 35.62 136 PRO A C 1
ATOM 1054 O O . PRO A 1 136 ? 6.579 14.391 -9.937 1.00 35.62 136 PRO A O 1
ATOM 1057 N N . ILE A 1 137 ? 5.573 15.323 -8.162 1.00 38.75 137 ILE A N 1
ATOM 1058 C CA . ILE A 1 137 ? 5.285 14.080 -7.451 1.00 38.75 137 ILE A CA 1
ATOM 1059 C C . ILE A 1 137 ? 4.114 13.429 -8.179 1.00 38.75 137 ILE A C 1
ATOM 1061 O O . ILE A 1 137 ? 3.060 14.046 -8.326 1.00 38.75 137 ILE A O 1
ATOM 1065 N N . HIS A 1 138 ? 4.293 12.201 -8.655 1.00 38.22 138 HIS A N 1
ATOM 1066 C CA . HIS A 1 138 ? 3.209 11.451 -9.273 1.00 38.22 138 HIS A CA 1
ATOM 1067 C C . HIS A 1 138 ? 2.087 11.192 -8.256 1.00 38.22 138 HIS A C 1
ATOM 1069 O O . HIS A 1 138 ? 2.316 10.605 -7.198 1.00 38.22 138 HIS A O 1
ATOM 1075 N N . GLU A 1 139 ? 0.870 11.620 -8.595 1.00 38.97 139 GLU A N 1
ATOM 1076 C CA . G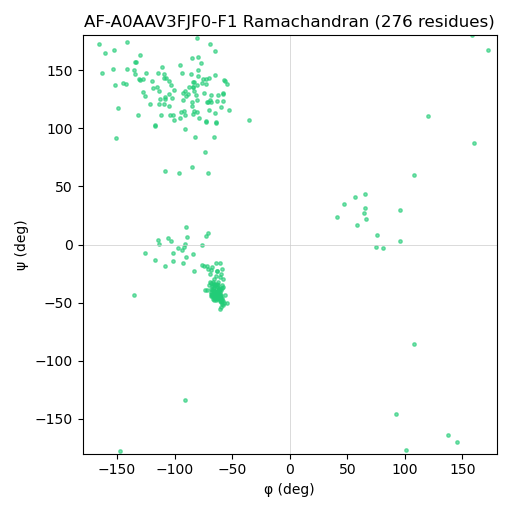LU A 1 139 ? -0.364 11.224 -7.918 1.00 38.97 139 GLU A CA 1
ATOM 1077 C C . GLU A 1 139 ? -0.515 9.698 -7.970 1.00 38.97 139 GLU A C 1
ATOM 1079 O O . GLU A 1 139 ? -0.509 9.092 -9.042 1.00 38.97 139 GLU A O 1
ATOM 1084 N N . GLY A 1 140 ? -0.646 9.060 -6.807 1.00 44.56 140 GLY A N 1
ATOM 1085 C CA . GLY A 1 140 ? -0.903 7.626 -6.731 1.00 44.56 140 GLY A CA 1
ATOM 1086 C C . GLY A 1 140 ? -0.535 7.040 -5.379 1.00 44.56 140 GLY A C 1
ATOM 1087 O O . GLY A 1 140 ? 0.565 6.523 -5.195 1.00 44.56 140 GLY A O 1
ATOM 1088 N N . SER A 1 141 ? -1.464 7.064 -4.423 1.00 52.41 141 SER A N 1
ATOM 1089 C CA . SER A 1 141 ? -1.352 6.175 -3.269 1.00 52.41 141 SER A CA 1
ATOM 1090 C C . SER A 1 141 ? -1.609 4.744 -3.747 1.00 52.41 141 SER A C 1
ATOM 1092 O O . SER A 1 141 ? -2.679 4.403 -4.248 1.00 52.41 141 SER A O 1
ATOM 1094 N N . ARG A 1 142 ? -0.589 3.892 -3.647 1.00 61.16 142 ARG A N 1
ATOM 1095 C CA . ARG A 1 142 ? -0.689 2.468 -3.973 1.00 61.16 142 ARG A CA 1
ATOM 1096 C C . ARG A 1 142 ? -0.607 1.662 -2.687 1.00 61.16 142 ARG A C 1
ATOM 1098 O O . ARG A 1 142 ? 0.412 1.698 -2.003 1.00 61.16 142 ARG A O 1
ATOM 1105 N N . THR A 1 143 ? -1.638 0.872 -2.402 1.00 65.44 143 THR A N 1
ATOM 1106 C CA . THR A 1 143 ? -1.535 -0.199 -1.406 1.00 65.44 143 THR A CA 1
ATOM 1107 C C . THR A 1 143 ? -0.621 -1.291 -1.954 1.00 65.44 143 THR A C 1
ATOM 1109 O O . THR A 1 143 ? -0.834 -1.817 -3.050 1.00 65.44 143 THR A O 1
ATOM 1112 N N . VAL A 1 144 ? 0.428 -1.616 -1.203 1.00 71.06 144 VAL A N 1
ATOM 1113 C CA . VAL A 1 144 ? 1.345 -2.706 -1.533 1.00 71.06 144 VAL A CA 1
ATOM 1114 C C . VAL A 1 144 ? 0.878 -3.952 -0.790 1.00 71.06 144 VAL A C 1
ATOM 1116 O O . VAL A 1 144 ? 0.905 -3.990 0.435 1.00 71.06 144 VAL A O 1
ATOM 1119 N N . HIS A 1 145 ? 0.442 -4.965 -1.538 1.00 79.75 145 HIS A N 1
ATOM 1120 C CA . HIS A 1 145 ? 0.158 -6.285 -0.983 1.00 79.75 145 HIS A CA 1
ATOM 1121 C C . HIS A 1 145 ? 1.461 -7.072 -0.899 1.00 79.75 145 HIS A C 1
ATOM 1123 O O . HIS A 1 145 ? 2.086 -7.354 -1.924 1.00 79.75 145 HIS A O 1
ATOM 1129 N N . LEU A 1 146 ? 1.877 -7.384 0.324 1.00 82.62 146 LEU A N 1
ATOM 1130 C CA . LEU A 1 146 ? 3.053 -8.202 0.584 1.00 82.62 146 LEU A CA 1
ATOM 1131 C C . LEU A 1 146 ? 2.671 -9.690 0.544 1.00 82.62 146 LEU A C 1
ATOM 1133 O O . LEU A 1 146 ? 1.549 -10.030 0.924 1.00 82.62 146 LEU A O 1
ATOM 1137 N N . PRO A 1 147 ? 3.569 -10.578 0.082 1.00 80.25 147 PRO A N 1
ATOM 1138 C CA . PRO A 1 147 ? 3.406 -12.012 0.301 1.00 80.25 147 PRO A CA 1
ATOM 1139 C C . PRO A 1 147 ? 3.500 -12.338 1.799 1.00 80.25 147 PRO A C 1
ATOM 1141 O O . PRO A 1 147 ? 3.985 -11.520 2.582 1.00 80.25 147 PRO A O 1
ATOM 1144 N N . ASP A 1 148 ? 3.096 -13.552 2.183 1.00 84.56 148 ASP A N 1
ATOM 1145 C CA . ASP A 1 148 ? 3.234 -14.032 3.561 1.00 84.56 148 ASP A CA 1
ATOM 1146 C C . ASP A 1 148 ? 4.682 -13.886 4.048 1.00 84.56 148 ASP A C 1
ATOM 1148 O O . ASP A 1 148 ? 5.603 -14.544 3.547 1.00 84.56 148 ASP A O 1
ATOM 1152 N N . VAL A 1 149 ? 4.879 -13.038 5.056 1.00 85.12 149 VAL A N 1
ATOM 1153 C CA . VAL A 1 149 ? 6.177 -12.846 5.701 1.00 85.12 149 VAL A CA 1
ATOM 1154 C C . VAL A 1 149 ? 6.346 -13.933 6.753 1.00 85.12 149 VAL A C 1
ATOM 1156 O O . VAL A 1 149 ? 5.633 -13.972 7.753 1.00 85.12 149 VAL A O 1
ATOM 1159 N N . ARG A 1 150 ? 7.294 -14.842 6.527 1.00 79.62 150 ARG A N 1
ATOM 1160 C CA . ARG A 1 150 ? 7.578 -15.936 7.461 1.00 79.62 150 ARG A CA 1
ATOM 1161 C C . ARG A 1 150 ? 8.670 -15.536 8.441 1.00 79.62 150 ARG A C 1
ATOM 1163 O O . ARG A 1 150 ? 9.752 -15.137 8.022 1.00 79.62 150 ARG A O 1
ATOM 1170 N N . SER A 1 151 ? 8.419 -15.746 9.728 1.00 82.06 151 SER A N 1
ATOM 1171 C CA . SER A 1 151 ? 9.451 -15.680 10.762 1.00 82.06 151 SER A CA 1
ATOM 1172 C C . SER A 1 151 ? 10.263 -16.975 10.813 1.00 82.06 151 SER A C 1
ATOM 1174 O O . SER A 1 151 ? 9.688 -18.067 10.786 1.00 82.06 151 SER A O 1
ATOM 1176 N N . PHE A 1 152 ? 11.582 -16.879 10.940 1.00 76.69 152 PHE A N 1
ATOM 1177 C CA . PHE A 1 152 ? 12.467 -18.032 11.115 1.00 76.69 152 PHE A CA 1
ATOM 1178 C C . PHE A 1 152 ? 13.821 -17.624 11.706 1.00 76.69 152 PHE A C 1
ATOM 1180 O O . PHE A 1 152 ? 14.213 -16.458 11.690 1.00 76.69 152 PHE A O 1
ATOM 1187 N N . GLY A 1 153 ? 14.569 -18.614 12.200 1.00 79.88 153 GLY A N 1
ATOM 1188 C CA . GLY A 1 153 ? 15.862 -18.402 12.848 1.00 79.88 153 GLY A CA 1
ATOM 1189 C C . GLY A 1 153 ? 15.727 -18.240 14.361 1.00 79.88 153 GLY A C 1
ATOM 1190 O O . GLY A 1 153 ? 14.901 -18.897 14.993 1.00 79.88 153 GLY A O 1
ATOM 1191 N N . ARG A 1 154 ? 16.578 -17.401 14.957 1.00 79.62 154 ARG A N 1
ATOM 1192 C CA . ARG A 1 154 ? 16.578 -17.142 16.401 1.00 79.62 154 ARG A CA 1
ATOM 1193 C C . ARG A 1 154 ? 15.459 -16.159 16.756 1.00 79.62 154 ARG A C 1
ATOM 1195 O O . ARG A 1 154 ? 15.565 -14.981 16.443 1.00 79.62 154 ARG A O 1
ATOM 1202 N N . LEU A 1 155 ? 14.415 -16.649 17.423 1.00 89.06 155 LEU A N 1
ATOM 1203 C CA . LEU A 1 155 ? 13.228 -15.881 17.824 1.00 89.06 155 LEU A CA 1
ATOM 1204 C C . LEU A 1 155 ? 13.225 -15.658 19.339 1.00 89.06 155 LEU A C 1
ATOM 1206 O O . LEU A 1 155 ? 12.385 -16.180 20.067 1.00 89.06 155 LEU A O 1
ATOM 1210 N N . GLU A 1 156 ? 14.226 -14.930 19.820 1.00 82.88 156 GLU A N 1
ATOM 1211 C CA . GLU A 1 156 ? 14.350 -14.576 21.232 1.00 82.88 156 GLU A CA 1
ATOM 1212 C C . GLU A 1 156 ? 13.975 -13.113 21.441 1.00 82.88 156 GLU A C 1
ATOM 1214 O O . GLU A 1 156 ? 14.331 -12.252 20.640 1.00 82.88 156 GLU A O 1
ATOM 1219 N N . GLN A 1 157 ? 13.283 -12.821 22.540 1.00 87.12 157 GLN A N 1
ATOM 1220 C CA . GLN A 1 157 ? 12.962 -11.452 22.924 1.00 87.12 157 GLN A CA 1
ATOM 1221 C C . GLN A 1 157 ? 14.216 -10.742 23.457 1.00 87.12 157 GLN A C 1
ATOM 1223 O O . GLN A 1 157 ? 14.433 -10.629 24.665 1.00 87.12 157 GLN A O 1
ATOM 1228 N N . ASP A 1 158 ? 15.071 -10.278 22.553 1.00 80.69 158 ASP A N 1
ATOM 1229 C CA . ASP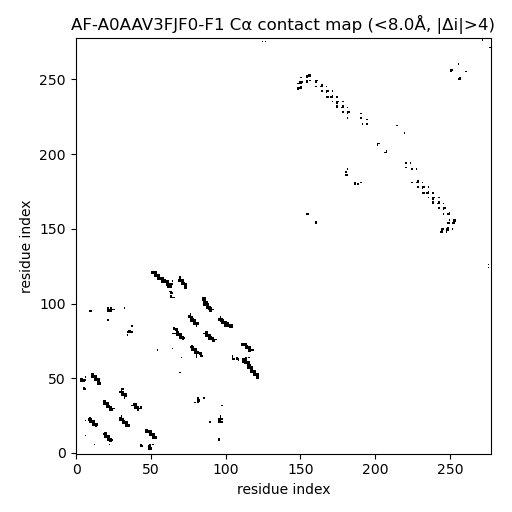 A 1 158 ? 16.321 -9.622 22.899 1.00 80.69 158 ASP A CA 1
ATOM 1230 C C . ASP A 1 158 ? 16.655 -8.442 21.974 1.00 80.69 158 ASP A C 1
ATOM 1232 O O . ASP A 1 158 ? 15.980 -8.136 20.989 1.00 80.69 158 ASP A O 1
ATOM 1236 N N . LYS A 1 159 ? 17.729 -7.731 22.324 1.00 82.00 159 LYS A N 1
ATOM 1237 C CA . LYS A 1 159 ? 18.210 -6.589 21.541 1.00 82.00 159 LYS A CA 1
ATOM 1238 C C . LYS A 1 159 ? 18.769 -7.011 20.176 1.00 82.00 159 LYS A C 1
ATOM 1240 O O . LYS A 1 159 ? 18.867 -6.172 19.283 1.00 82.00 159 LYS A O 1
ATOM 1245 N N . TRP A 1 160 ? 19.175 -8.269 20.015 1.00 85.00 160 TRP A N 1
ATOM 1246 C CA . TRP A 1 160 ? 19.858 -8.731 18.811 1.00 85.00 160 TRP A CA 1
ATOM 1247 C C . TRP A 1 160 ? 18.946 -8.631 17.584 1.00 85.00 160 TRP A C 1
ATOM 1249 O O . TRP A 1 160 ? 19.387 -8.123 16.556 1.00 85.00 160 TRP A O 1
ATOM 1259 N N . LEU A 1 161 ? 17.660 -8.979 17.714 1.00 81.19 161 LEU A N 1
ATOM 1260 C CA . LEU A 1 161 ? 16.689 -8.830 16.621 1.00 81.19 161 LEU A CA 1
ATOM 1261 C C . LEU A 1 161 ? 16.498 -7.374 16.169 1.00 81.19 161 LEU A C 1
ATOM 1263 O O . LEU A 1 161 ? 16.413 -7.103 14.973 1.00 81.19 161 LEU A O 1
ATOM 1267 N N . ALA A 1 162 ? 16.487 -6.422 17.105 1.00 81.44 162 ALA A N 1
ATOM 1268 C CA . ALA A 1 162 ? 16.386 -5.001 16.769 1.00 81.44 162 ALA A CA 1
ATOM 1269 C C . ALA A 1 162 ? 17.646 -4.483 16.051 1.00 81.44 162 ALA A C 1
ATOM 1271 O O . ALA A 1 162 ? 17.548 -3.648 15.155 1.00 81.44 162 ALA A O 1
ATOM 1272 N N . VAL A 1 163 ? 18.830 -4.989 16.421 1.00 84.00 163 VAL A N 1
ATOM 1273 C CA . VAL A 1 163 ? 20.084 -4.684 15.709 1.00 84.00 163 VAL A CA 1
ATOM 1274 C C . VAL A 1 163 ? 20.060 -5.269 14.300 1.00 84.00 163 VAL A C 1
ATOM 1276 O O . VAL A 1 163 ? 20.487 -4.590 13.373 1.00 84.00 163 VAL A O 1
ATOM 1279 N N . LYS A 1 164 ? 19.506 -6.472 14.118 1.00 86.56 164 LYS A N 1
ATOM 1280 C CA . LYS A 1 164 ? 19.361 -7.066 12.788 1.00 86.56 164 LYS A CA 1
ATOM 1281 C C . LYS A 1 164 ? 18.440 -6.276 11.877 1.00 86.56 164 LYS A C 1
ATOM 1283 O O . LYS A 1 164 ? 18.825 -5.984 10.758 1.00 86.56 164 LYS A O 1
ATOM 1288 N N . ASN A 1 165 ? 17.300 -5.810 12.376 1.00 90.56 165 ASN A N 1
ATOM 1289 C CA . ASN A 1 165 ? 16.440 -4.941 11.576 1.00 90.56 165 ASN A CA 1
ATOM 1290 C C . ASN A 1 165 ? 17.147 -3.649 11.108 1.00 90.56 165 ASN A C 1
ATOM 1292 O O . ASN A 1 165 ? 16.909 -3.189 9.992 1.00 90.56 165 ASN A O 1
ATOM 1296 N N . LEU A 1 166 ? 18.041 -3.083 11.930 1.00 90.81 166 LEU A N 1
ATOM 1297 C CA . LEU A 1 166 ? 18.859 -1.931 11.539 1.00 90.81 166 LEU A CA 1
ATOM 1298 C C . LEU A 1 166 ? 19.897 -2.281 10.460 1.00 90.81 166 LEU A C 1
ATOM 1300 O O . LEU A 1 166 ? 20.109 -1.471 9.561 1.00 90.81 166 LEU A O 1
ATOM 1304 N N . GLU A 1 167 ? 20.539 -3.446 10.563 1.00 90.94 167 GLU A N 1
ATOM 1305 C CA . GLU A 1 167 ? 21.520 -3.953 9.593 1.00 90.94 167 GLU A CA 1
ATOM 1306 C C . GLU A 1 167 ? 20.881 -4.115 8.208 1.00 90.94 167 GLU A C 1
ATOM 1308 O O . GLU A 1 167 ? 21.296 -3.419 7.284 1.00 90.94 167 GLU A O 1
ATOM 1313 N N . GLU A 1 168 ? 19.781 -4.870 8.099 1.00 93.31 168 GLU A N 1
ATOM 1314 C CA . GLU A 1 168 ? 19.092 -5.080 6.810 1.00 93.31 168 GLU A CA 1
ATOM 1315 C C . GLU A 1 168 ? 18.537 -3.764 6.236 1.00 93.31 168 GLU A C 1
ATOM 1317 O O . GLU A 1 168 ? 18.541 -3.522 5.031 1.00 93.31 168 GLU A O 1
ATOM 1322 N N . SER A 1 169 ? 18.094 -2.842 7.101 1.00 91.12 169 SER A N 1
ATOM 1323 C CA . SER A 1 169 ? 17.646 -1.516 6.651 1.00 91.12 169 SER A CA 1
ATOM 1324 C C . SER A 1 169 ? 18.790 -0.690 6.051 1.00 91.12 169 SER A C 1
ATOM 1326 O O . SER A 1 169 ? 18.561 0.108 5.140 1.00 91.12 169 SER A O 1
ATOM 1328 N N . ALA A 1 170 ? 20.016 -0.844 6.559 1.00 88.19 170 ALA A N 1
ATOM 1329 C CA . ALA A 1 170 ? 21.192 -0.177 6.012 1.00 88.19 170 ALA A CA 1
ATOM 1330 C C . ALA A 1 170 ? 21.629 -0.807 4.679 1.00 88.19 170 ALA A C 1
ATOM 1332 O O . ALA A 1 170 ? 21.971 -0.068 3.751 1.00 88.19 170 ALA A O 1
ATOM 1333 N N . GLU A 1 171 ? 21.560 -2.134 4.558 1.00 85.56 171 GLU A N 1
ATOM 1334 C CA . GLU A 1 171 ? 21.837 -2.855 3.308 1.00 85.56 171 GLU A CA 1
ATOM 1335 C C . GLU A 1 171 ? 20.830 -2.473 2.211 1.00 85.56 171 GLU A C 1
ATOM 1337 O O . GLU A 1 171 ? 21.239 -2.092 1.109 1.00 85.56 171 GLU A O 1
ATOM 1342 N N . LEU A 1 172 ? 19.538 -2.371 2.547 1.00 96.38 172 LEU A N 1
ATOM 1343 C CA . LEU A 1 172 ? 18.507 -1.835 1.652 1.00 96.38 172 LEU A CA 1
ATOM 1344 C C . LEU A 1 172 ? 18.830 -0.418 1.158 1.00 96.38 172 LEU A C 1
ATOM 1346 O O . LEU A 1 172 ? 18.658 -0.115 -0.026 1.00 96.38 172 LEU A O 1
ATOM 1350 N N . VAL A 1 173 ? 19.306 0.471 2.036 1.00 91.94 173 VAL A N 1
ATOM 1351 C CA . VAL A 1 173 ? 19.693 1.835 1.638 1.00 91.94 173 VAL A CA 1
ATOM 1352 C C . VAL A 1 173 ? 20.832 1.807 0.620 1.00 91.94 173 VAL A C 1
ATOM 1354 O O . VAL A 1 173 ? 20.783 2.549 -0.366 1.00 91.94 173 VAL A O 1
ATOM 1357 N N . GLU A 1 174 ? 21.845 0.965 0.819 1.00 89.31 174 GLU A N 1
ATOM 1358 C CA . GLU A 1 174 ? 22.936 0.825 -0.146 1.00 89.31 174 GLU A CA 1
ATOM 1359 C C . GLU A 1 174 ? 22.461 0.200 -1.463 1.00 89.31 174 GLU A C 1
ATOM 1361 O O . GLU A 1 174 ? 22.791 0.727 -2.528 1.00 89.31 174 GLU A O 1
ATOM 1366 N N . ALA A 1 175 ? 21.614 -0.831 -1.432 1.00 88.25 175 ALA A N 1
ATOM 1367 C CA . ALA A 1 175 ? 21.054 -1.427 -2.643 1.00 88.25 175 ALA A CA 1
ATOM 1368 C C . ALA A 1 175 ? 20.200 -0.428 -3.449 1.00 88.25 175 ALA A C 1
ATOM 1370 O O . ALA A 1 175 ? 20.358 -0.325 -4.669 1.00 88.25 175 ALA A O 1
ATOM 1371 N N . CYS A 1 176 ? 19.380 0.389 -2.779 1.00 88.00 176 CYS A N 1
ATOM 1372 C CA . CYS A 1 176 ? 18.641 1.492 -3.400 1.00 88.00 176 CYS A CA 1
ATOM 1373 C C . CYS A 1 176 ? 19.579 2.499 -4.079 1.00 88.00 176 CYS A C 1
ATOM 1375 O O . CYS A 1 176 ? 19.350 2.877 -5.229 1.00 88.00 176 CYS A O 1
ATOM 1377 N N . LYS A 1 177 ? 20.666 2.914 -3.410 1.00 85.44 177 LYS A N 1
ATOM 1378 C CA . LYS A 1 177 ? 21.667 3.816 -4.010 1.00 85.44 177 LYS A CA 1
ATOM 1379 C C . LYS A 1 177 ? 22.297 3.201 -5.254 1.00 85.44 177 LYS A C 1
ATOM 1381 O O . LYS A 1 177 ? 22.461 3.894 -6.252 1.00 85.44 177 LYS A O 1
ATOM 1386 N N . GLN A 1 178 ? 22.657 1.918 -5.209 1.00 84.12 178 GLN A N 1
ATOM 1387 C CA . GLN A 1 178 ? 23.234 1.234 -6.365 1.00 84.12 178 GLN A CA 1
ATOM 1388 C C . GLN A 1 178 ? 22.235 1.157 -7.524 1.00 84.12 178 GLN A C 1
ATOM 1390 O O . GLN A 1 178 ? 22.617 1.423 -8.664 1.00 84.12 178 GLN A O 1
ATOM 1395 N N . TYR A 1 179 ? 20.966 0.842 -7.255 1.00 87.19 179 TYR A N 1
ATOM 1396 C CA . TYR A 1 179 ? 19.920 0.822 -8.279 1.00 87.19 179 TYR A CA 1
ATOM 1397 C C . TYR A 1 179 ? 19.701 2.201 -8.918 1.00 87.19 179 TYR A C 1
ATOM 1399 O O . TYR A 1 179 ? 1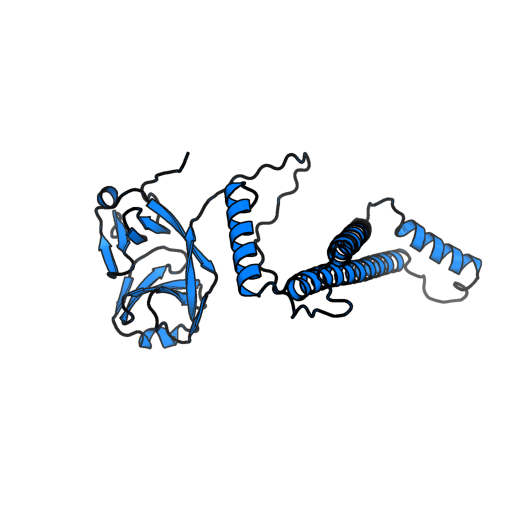9.646 2.295 -10.144 1.00 87.19 179 TYR A O 1
ATOM 1407 N N . LEU A 1 180 ? 19.647 3.273 -8.119 1.00 86.50 180 LEU A N 1
ATOM 1408 C CA . LEU A 1 180 ? 19.511 4.643 -8.627 1.00 86.50 180 LEU A CA 1
ATOM 1409 C C . LEU A 1 180 ? 20.687 5.030 -9.527 1.00 86.50 180 LEU A C 1
ATOM 1411 O O . LEU A 1 180 ? 20.464 5.483 -10.644 1.00 86.50 180 LEU A O 1
ATOM 1415 N N . LYS A 1 181 ? 21.921 4.728 -9.104 1.00 83.12 181 LYS A N 1
ATOM 1416 C CA . LYS A 1 181 ? 23.128 4.919 -9.926 1.00 83.12 181 LYS A CA 1
ATOM 1417 C C . LYS A 1 181 ? 23.086 4.163 -11.255 1.00 83.12 181 LYS A C 1
ATOM 1419 O O . LYS A 1 181 ? 23.723 4.583 -12.203 1.00 83.12 181 LYS A O 1
ATOM 1424 N N . ALA A 1 182 ? 22.384 3.028 -11.320 1.00 81.12 182 ALA A N 1
ATOM 1425 C CA . ALA A 1 182 ? 22.204 2.272 -12.564 1.00 81.12 182 ALA A CA 1
ATOM 1426 C C . ALA A 1 182 ? 20.988 2.663 -13.386 1.00 81.12 182 ALA A C 1
ATOM 1428 O O . ALA A 1 182 ? 20.853 2.228 -14.524 1.00 81.12 182 ALA A O 1
ATOM 1429 N N . SER A 1 183 ? 20.106 3.469 -12.813 1.00 80.56 183 SER A N 1
ATOM 1430 C CA . SER A 1 183 ? 18.946 4.005 -13.512 1.00 80.56 183 SER A CA 1
ATOM 1431 C C . SER A 1 183 ? 19.236 5.372 -14.128 1.00 80.56 183 SER A C 1
ATOM 1433 O O . SER A 1 183 ? 18.468 5.807 -14.980 1.00 80.56 183 SER A O 1
ATOM 1435 N N . ASP A 1 184 ? 20.315 6.038 -13.705 1.00 80.56 184 ASP A N 1
ATOM 1436 C CA . ASP A 1 184 ? 20.775 7.316 -14.238 1.00 80.56 184 ASP A CA 1
ATOM 1437 C C . ASP A 1 184 ? 21.944 7.105 -15.222 1.00 80.56 184 ASP A C 1
ATOM 1439 O O . ASP A 1 184 ? 23.067 6.826 -14.795 1.00 80.56 184 ASP A O 1
ATOM 1443 N N . PRO A 1 185 ? 21.716 7.266 -16.540 1.00 67.50 185 PRO A N 1
ATOM 1444 C CA . PRO A 1 185 ? 22.759 7.136 -17.560 1.00 67.50 185 PRO A CA 1
ATOM 1445 C C . PRO A 1 185 ? 23.863 8.195 -17.448 1.00 67.50 185 PRO A C 1
ATOM 1447 O O . PRO A 1 185 ? 24.904 8.066 -18.083 1.00 67.50 185 PRO A O 1
ATOM 1450 N N . THR A 1 186 ? 23.625 9.271 -16.695 1.00 71.62 186 THR A N 1
ATOM 1451 C CA . THR A 1 186 ? 24.568 10.380 -16.509 1.00 71.62 186 THR A CA 1
ATOM 1452 C C . THR A 1 186 ? 25.388 10.251 -15.227 1.00 71.62 186 THR A C 1
ATOM 1454 O O . THR A 1 186 ? 26.281 11.068 -14.982 1.00 71.62 186 THR A O 1
ATOM 1457 N N . ASP A 1 187 ? 25.121 9.221 -14.417 1.00 73.12 187 ASP A N 1
ATOM 1458 C CA . ASP A 1 187 ? 25.801 9.018 -13.148 1.00 73.12 187 ASP A CA 1
ATOM 1459 C C . ASP A 1 187 ? 27.287 8.646 -13.368 1.00 73.12 187 ASP A C 1
ATOM 1461 O O . ASP A 1 187 ? 27.614 7.647 -14.018 1.00 73.12 187 ASP A O 1
ATOM 1465 N N . PRO A 1 188 ? 28.233 9.418 -12.798 1.00 64.50 188 PRO A N 1
ATOM 1466 C CA . PRO A 1 188 ? 29.661 9.238 -13.042 1.00 64.50 188 PRO A CA 1
ATOM 1467 C C . PRO A 1 188 ? 30.269 8.035 -12.299 1.00 64.50 188 PRO A C 1
ATOM 1469 O O . PRO A 1 188 ? 31.469 7.785 -12.426 1.00 64.50 188 PRO A O 1
ATOM 1472 N N . SER A 1 189 ? 29.494 7.282 -11.506 1.00 63.75 189 SER A N 1
ATOM 1473 C CA . SER A 1 189 ? 29.983 6.177 -10.664 1.00 63.75 189 SER A CA 1
ATOM 1474 C C . SER A 1 189 ? 30.385 4.905 -11.424 1.00 63.75 189 SER A C 1
ATOM 1476 O O . SER A 1 189 ? 30.770 3.913 -10.801 1.00 63.75 189 SER A O 1
ATOM 1478 N N . GLY A 1 190 ? 30.413 4.954 -12.759 1.00 59.75 190 GLY A N 1
ATOM 1479 C CA . GLY A 1 190 ? 31.300 4.098 -13.544 1.00 59.75 190 GLY A CA 1
ATOM 1480 C C . GLY A 1 190 ? 30.689 2.804 -14.071 1.00 59.75 190 GLY A C 1
ATOM 1481 O O . GLY A 1 190 ? 31.432 1.849 -14.278 1.00 59.75 190 GLY A O 1
ATOM 1482 N N . ILE A 1 191 ? 29.382 2.757 -14.343 1.00 69.62 191 ILE A N 1
ATOM 1483 C CA . ILE A 1 191 ? 28.783 1.641 -15.106 1.00 69.62 191 ILE A CA 1
ATOM 1484 C C . ILE A 1 191 ? 29.406 1.562 -16.503 1.00 69.62 191 ILE A C 1
ATOM 1486 O O . ILE A 1 191 ? 29.836 0.486 -16.922 1.00 69.62 191 ILE A O 1
ATOM 1490 N N . ASP A 1 192 ? 29.579 2.716 -17.148 1.00 68.25 192 ASP A N 1
ATOM 1491 C CA . ASP A 1 192 ? 30.339 2.842 -18.395 1.00 68.25 192 ASP A CA 1
ATOM 1492 C C . ASP A 1 192 ? 31.818 2.508 -18.209 1.00 68.25 192 ASP A C 1
ATOM 1494 O O . ASP A 1 192 ? 32.419 1.840 -19.043 1.00 68.25 192 ASP A O 1
ATOM 1498 N N . GLY A 1 193 ? 32.413 2.906 -17.083 1.00 67.00 193 GLY A N 1
ATOM 1499 C CA . GLY A 1 193 ? 33.799 2.564 -16.757 1.00 67.00 193 GLY A CA 1
ATOM 1500 C C . GLY A 1 193 ? 34.031 1.053 -16.636 1.00 67.00 193 GLY A C 1
ATOM 1501 O O . GLY A 1 193 ? 35.057 0.550 -17.094 1.00 67.00 193 GLY A O 1
ATOM 1502 N N . GLN A 1 194 ? 33.073 0.316 -16.065 1.00 70.88 194 GLN A N 1
ATOM 1503 C CA . GLN A 1 194 ? 33.107 -1.148 -15.975 1.00 70.88 194 GLN A CA 1
ATOM 1504 C C . GLN A 1 194 ? 32.957 -1.797 -17.35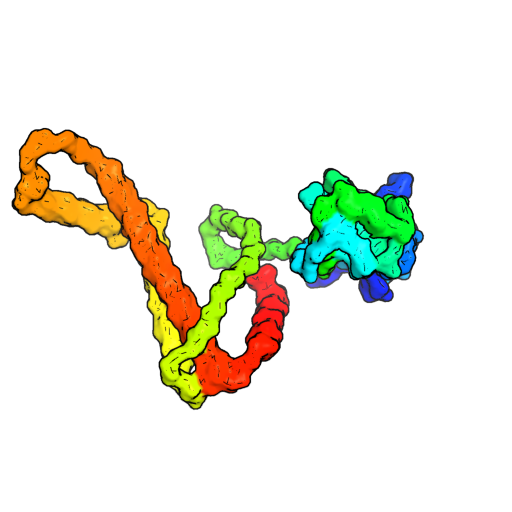2 1.00 70.88 194 GLN A C 1
ATOM 1506 O O . GLN A 1 194 ? 33.737 -2.690 -17.684 1.00 70.88 194 GLN A O 1
ATOM 1511 N N . PHE A 1 195 ? 32.024 -1.307 -18.171 1.00 73.25 195 PHE A N 1
ATOM 1512 C CA . PHE A 1 195 ? 31.850 -1.763 -19.550 1.00 73.25 195 PHE A CA 1
ATOM 1513 C C . PHE A 1 195 ? 33.122 -1.552 -20.384 1.00 73.25 195 PHE A C 1
ATOM 1515 O O . PHE A 1 195 ? 33.653 -2.498 -20.962 1.00 73.25 195 PHE A O 1
ATOM 1522 N N . ILE A 1 196 ? 33.680 -0.337 -20.364 1.00 70.12 196 ILE A N 1
ATOM 1523 C CA . ILE A 1 196 ? 34.926 0.017 -21.060 1.00 70.12 196 ILE A CA 1
ATOM 1524 C C . ILE A 1 196 ? 36.091 -0.850 -20.564 1.00 70.12 196 ILE A C 1
ATOM 1526 O O . ILE A 1 196 ? 36.915 -1.297 -21.360 1.00 70.12 196 ILE A O 1
ATOM 1530 N N . GLY A 1 197 ? 36.159 -1.134 -19.261 1.00 72.12 197 GLY A N 1
ATOM 1531 C CA . GLY A 1 197 ? 37.141 -2.053 -18.688 1.00 72.12 197 GLY A CA 1
ATOM 1532 C C . GLY A 1 197 ? 37.026 -3.479 -19.239 1.00 72.12 197 GLY A C 1
ATOM 1533 O O . GLY A 1 197 ? 38.042 -4.072 -19.602 1.00 72.12 197 GLY A O 1
ATOM 1534 N N . ILE A 1 198 ? 35.805 -4.011 -19.353 1.00 72.50 198 ILE A N 1
ATOM 1535 C CA . ILE A 1 198 ? 35.533 -5.343 -19.917 1.00 72.50 198 ILE A CA 1
ATOM 1536 C C . ILE A 1 198 ? 35.894 -5.388 -21.404 1.00 72.50 198 ILE A C 1
ATOM 1538 O O . ILE A 1 198 ? 36.620 -6.290 -21.818 1.00 72.50 198 ILE A O 1
ATOM 1542 N N . VAL A 1 199 ? 35.466 -4.397 -22.190 1.00 72.38 199 VAL A N 1
ATOM 1543 C CA . VAL A 1 199 ? 35.797 -4.292 -23.622 1.00 72.38 199 VAL A CA 1
ATOM 1544 C C . VAL A 1 199 ? 37.312 -4.213 -23.825 1.00 72.38 199 VAL A C 1
ATOM 1546 O O . VAL A 1 199 ? 37.875 -4.960 -24.624 1.00 72.38 199 VAL A O 1
ATOM 1549 N N . ASN A 1 200 ? 38.009 -3.379 -23.048 1.00 68.56 200 ASN A N 1
ATOM 1550 C CA . ASN A 1 200 ? 39.468 -3.285 -23.102 1.00 68.56 200 ASN A CA 1
ATOM 1551 C C . ASN A 1 200 ? 40.152 -4.607 -22.725 1.00 68.56 200 ASN A C 1
ATOM 1553 O O . ASN A 1 200 ? 41.128 -4.989 -23.364 1.00 68.56 200 ASN A O 1
ATOM 1557 N N . CYS A 1 201 ? 39.639 -5.328 -21.727 1.00 66.50 201 CYS A N 1
ATOM 1558 C CA . CYS A 1 201 ? 40.152 -6.637 -21.325 1.00 66.50 201 CYS A CA 1
ATOM 1559 C C . CYS A 1 201 ? 39.998 -7.679 -22.450 1.00 66.50 201 CYS A C 1
ATOM 1561 O O . CYS A 1 201 ? 40.962 -8.364 -22.798 1.00 66.50 201 CYS A O 1
ATOM 1563 N N . LEU A 1 202 ? 38.819 -7.749 -23.078 1.00 68.44 202 LEU A N 1
ATOM 1564 C CA . LEU A 1 202 ? 38.550 -8.647 -24.208 1.00 68.44 202 LEU A CA 1
ATOM 1565 C C . LEU A 1 202 ? 39.452 -8.340 -25.415 1.00 68.44 202 LEU A C 1
ATOM 1567 O O . LEU A 1 202 ? 39.969 -9.266 -26.046 1.00 68.44 202 LEU A O 1
ATOM 1571 N N . ASN A 1 203 ? 39.704 -7.053 -25.677 1.00 66.25 203 ASN A N 1
ATOM 1572 C CA . ASN A 1 203 ? 40.621 -6.594 -26.722 1.00 66.25 203 ASN A CA 1
ATOM 1573 C C . ASN A 1 203 ? 42.085 -6.962 -26.422 1.00 66.25 203 ASN A C 1
ATOM 1575 O O . ASN A 1 203 ? 42.791 -7.440 -27.306 1.00 66.25 203 ASN A O 1
ATOM 1579 N N . ILE A 1 204 ? 42.549 -6.788 -25.177 1.00 66.62 204 ILE A N 1
ATOM 1580 C CA . ILE A 1 204 ? 43.923 -7.125 -24.757 1.00 66.62 204 ILE A CA 1
ATOM 1581 C C . ILE A 1 204 ? 44.183 -8.637 -24.834 1.00 66.62 204 ILE A C 1
ATOM 1583 O O . ILE A 1 204 ? 45.279 -9.056 -25.207 1.00 66.62 204 ILE A O 1
ATOM 1587 N N . HIS A 1 205 ? 43.190 -9.461 -24.495 1.00 66.62 205 HIS A N 1
ATOM 1588 C CA . HIS A 1 205 ? 43.328 -10.920 -24.468 1.00 66.62 205 HIS A CA 1
ATOM 1589 C C . HIS A 1 205 ? 42.996 -11.613 -25.796 1.00 66.62 205 HIS A C 1
ATOM 1591 O O . HIS A 1 205 ? 43.004 -12.841 -25.853 1.00 66.62 205 HIS A O 1
ATOM 1597 N N . GLY A 1 206 ? 42.748 -10.852 -26.869 1.00 54.34 206 GLY A N 1
ATOM 1598 C CA . GLY A 1 206 ? 42.536 -11.403 -28.209 1.00 54.34 206 GLY A CA 1
ATOM 1599 C C . GLY A 1 206 ? 41.262 -12.243 -28.344 1.00 54.34 206 GLY A C 1
ATOM 1600 O O . GLY A 1 206 ? 41.183 -13.080 -29.237 1.00 54.34 206 GLY A O 1
ATOM 1601 N N . ALA A 1 207 ? 40.274 -12.040 -27.466 1.00 55.84 207 ALA A N 1
ATOM 1602 C CA . ALA A 1 207 ? 38.959 -12.673 -27.591 1.00 55.84 207 ALA A CA 1
ATOM 1603 C C . ALA A 1 207 ? 38.096 -12.001 -28.677 1.00 55.84 207 ALA A C 1
ATOM 1605 O O . ALA A 1 207 ? 37.148 -12.603 -29.163 1.00 55.84 207 ALA A O 1
ATOM 1606 N N . ALA A 1 208 ? 38.456 -10.781 -29.088 1.00 54.44 208 ALA A N 1
ATOM 1607 C CA . ALA A 1 208 ? 37.898 -10.088 -30.245 1.00 54.44 208 ALA A CA 1
ATOM 1608 C C . ALA A 1 208 ? 38.797 -10.297 -31.480 1.00 54.44 208 ALA A C 1
ATOM 1610 O O . ALA A 1 208 ? 39.405 -9.352 -31.981 1.00 54.44 208 ALA A O 1
ATOM 1611 N N . VAL A 1 209 ? 38.983 -11.542 -31.933 1.00 49.03 209 VAL A N 1
ATOM 1612 C CA . VAL A 1 209 ? 39.806 -11.828 -33.123 1.00 49.03 209 VAL A CA 1
ATOM 1613 C C . VAL A 1 209 ? 39.072 -12.758 -34.085 1.00 49.03 209 VAL A C 1
ATOM 1615 O O . VAL A 1 209 ? 38.964 -13.954 -33.831 1.00 49.03 209 VAL A O 1
ATOM 1618 N N . GLY A 1 210 ? 38.691 -12.200 -35.239 1.00 44.06 210 GLY A N 1
ATOM 1619 C CA . GLY A 1 210 ? 38.494 -12.930 -36.495 1.00 44.06 210 GLY A CA 1
ATOM 1620 C C . GLY A 1 210 ? 37.083 -12.840 -37.072 1.00 44.06 210 GLY A C 1
ATOM 1621 O O . GLY A 1 210 ? 36.176 -13.435 -36.515 1.00 44.06 210 GLY A O 1
ATOM 1622 N N . ASP A 1 211 ? 36.942 -12.133 -38.202 1.00 53.28 211 ASP A N 1
ATOM 1623 C CA . ASP A 1 211 ? 35.844 -12.178 -39.195 1.00 53.28 211 ASP A CA 1
ATOM 1624 C C . ASP A 1 211 ? 34.385 -12.281 -38.686 1.00 53.28 211 ASP A C 1
ATOM 1626 O O . ASP A 1 211 ? 33.491 -12.708 -39.419 1.00 53.28 211 ASP A O 1
ATOM 1630 N N . GLU A 1 212 ? 34.118 -11.860 -37.452 1.00 56.38 212 GLU A N 1
ATOM 1631 C CA . GLU A 1 212 ? 32.782 -11.739 -36.876 1.00 56.38 212 GLU A CA 1
ATOM 1632 C C . GLU A 1 212 ? 32.241 -10.315 -37.069 1.00 56.38 212 GLU A C 1
ATOM 1634 O O . GLU A 1 212 ? 33.022 -9.361 -37.140 1.00 56.38 212 GLU A O 1
ATOM 1639 N N . PRO A 1 213 ? 30.913 -10.170 -37.241 1.00 53.84 213 PRO A N 1
ATOM 1640 C CA . PRO A 1 213 ? 30.286 -8.922 -37.666 1.00 53.84 213 PRO A CA 1
ATOM 1641 C C . PRO A 1 213 ? 30.663 -7.788 -36.714 1.00 53.84 213 PRO A C 1
ATOM 1643 O O . PRO A 1 213 ? 30.716 -8.025 -35.509 1.00 53.84 213 PRO A O 1
ATOM 1646 N N . ASP A 1 214 ? 30.901 -6.587 -37.264 1.00 65.31 214 ASP A N 1
ATOM 1647 C CA . ASP A 1 214 ? 31.139 -5.351 -36.505 1.00 65.31 214 ASP A CA 1
ATOM 1648 C C . ASP A 1 214 ? 30.271 -5.355 -35.242 1.00 65.31 214 ASP A C 1
ATOM 1650 O O . ASP A 1 214 ? 29.041 -5.265 -35.318 1.00 65.31 214 ASP A O 1
ATOM 1654 N N . ILE A 1 215 ? 30.907 -5.551 -34.082 1.00 66.38 215 ILE A N 1
ATOM 1655 C CA . ILE A 1 215 ? 30.201 -5.542 -32.807 1.00 66.38 215 ILE A CA 1
ATOM 1656 C C . ILE A 1 215 ? 29.682 -4.123 -32.642 1.00 66.38 215 ILE A C 1
ATOM 1658 O O . ILE A 1 215 ? 30.458 -3.178 -32.502 1.00 66.38 215 ILE A O 1
ATOM 1662 N N . ASP A 1 216 ? 28.362 -3.989 -32.673 1.00 80.00 216 ASP A N 1
ATOM 1663 C CA . ASP A 1 216 ? 27.674 -2.745 -32.373 1.00 80.00 216 ASP A CA 1
ATOM 1664 C C . ASP A 1 216 ? 27.907 -2.416 -30.891 1.00 80.00 216 ASP A C 1
ATOM 1666 O O . ASP A 1 216 ? 27.226 -2.924 -29.996 1.00 80.00 216 ASP A O 1
ATOM 1670 N N . LEU A 1 217 ? 28.960 -1.634 -30.636 1.00 77.56 217 LEU A N 1
ATOM 1671 C CA . LEU A 1 217 ? 29.394 -1.253 -29.294 1.00 77.56 217 LEU A CA 1
ATOM 1672 C C . LEU A 1 217 ? 28.326 -0.434 -28.571 1.00 77.56 217 LEU A C 1
ATOM 1674 O O . LEU A 1 217 ? 28.185 -0.587 -27.360 1.00 77.56 217 LEU A O 1
ATOM 1678 N N . ASP A 1 218 ? 27.548 0.360 -29.307 1.00 79.69 218 ASP A N 1
ATOM 1679 C CA . ASP A 1 218 ? 26.456 1.154 -28.747 1.00 79.69 218 ASP A CA 1
ATOM 1680 C C . ASP A 1 218 ? 25.338 0.229 -28.252 1.00 79.69 218 ASP A C 1
ATOM 1682 O O . ASP A 1 218 ? 24.851 0.369 -27.126 1.00 79.69 218 ASP A O 1
ATOM 1686 N N . LYS A 1 219 ? 24.982 -0.787 -29.049 1.00 80.06 219 LYS A N 1
ATOM 1687 C CA . LYS A 1 219 ? 24.024 -1.817 -28.633 1.00 80.06 219 LYS A CA 1
ATOM 1688 C C . LYS A 1 219 ? 24.538 -2.636 -27.447 1.00 80.06 219 LYS A C 1
ATOM 1690 O O . LYS A 1 219 ? 23.794 -2.859 -26.496 1.00 80.06 219 LYS A O 1
ATOM 1695 N N . ALA A 1 220 ? 25.798 -3.065 -27.472 1.00 78.19 220 ALA A N 1
ATOM 1696 C CA . ALA A 1 220 ? 26.392 -3.832 -26.378 1.00 78.19 220 ALA A CA 1
ATOM 1697 C C . ALA A 1 220 ? 26.456 -3.025 -25.068 1.00 78.19 220 ALA A C 1
ATOM 1699 O O . ALA A 1 220 ? 26.252 -3.582 -23.988 1.00 78.19 220 ALA A O 1
ATOM 1700 N N . GLN A 1 221 ? 26.703 -1.715 -25.156 1.00 78.31 221 GLN A N 1
ATOM 1701 C CA . GLN A 1 221 ? 26.680 -0.810 -24.010 1.00 78.31 221 GLN A CA 1
ATOM 1702 C C . GLN A 1 221 ? 25.262 -0.658 -23.448 1.00 78.31 221 GLN A C 1
ATOM 1704 O O . GLN A 1 221 ? 25.081 -0.736 -22.233 1.00 78.31 221 GLN A O 1
ATOM 1709 N N . 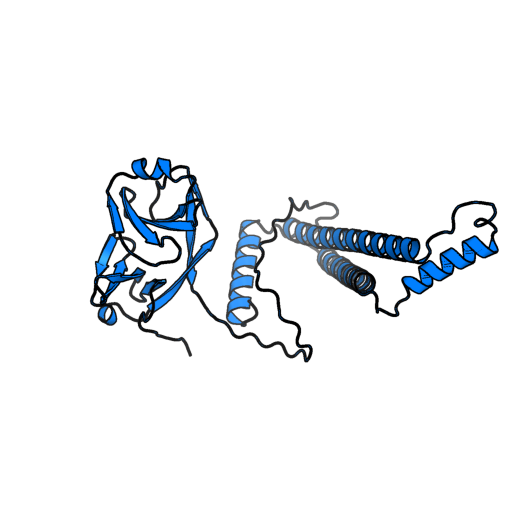ALA A 1 222 ? 24.251 -0.506 -24.306 1.00 79.19 222 ALA A N 1
ATOM 1710 C CA . ALA A 1 222 ? 22.853 -0.445 -23.881 1.00 79.19 222 ALA A CA 1
ATOM 1711 C C . ALA A 1 222 ? 22.395 -1.749 -23.196 1.00 79.19 222 ALA A C 1
ATOM 1713 O O . ALA A 1 222 ? 21.835 -1.705 -22.100 1.00 79.19 222 ALA A O 1
ATOM 1714 N N . ASP A 1 223 ? 22.709 -2.907 -23.785 1.00 79.81 223 ASP A N 1
ATOM 1715 C CA . ASP A 1 223 ? 22.387 -4.221 -23.212 1.00 79.81 223 ASP A CA 1
ATOM 1716 C C . ASP A 1 223 ? 23.085 -4.427 -21.849 1.00 79.81 223 ASP A C 1
ATOM 1718 O O . ASP A 1 223 ? 22.504 -4.980 -20.910 1.00 79.81 223 ASP A O 1
ATOM 1722 N N . TRP A 1 224 ? 24.325 -3.941 -21.700 1.00 81.44 224 TRP A N 1
ATOM 1723 C CA . TRP A 1 224 ? 25.049 -3.943 -20.426 1.00 81.44 224 TRP A CA 1
ATOM 1724 C C . TRP A 1 224 ? 24.368 -3.075 -19.361 1.00 81.44 224 TRP A C 1
ATOM 1726 O O . TRP A 1 224 ? 24.239 -3.500 -18.211 1.00 81.44 224 TRP A O 1
ATOM 1736 N N . HIS A 1 225 ? 23.911 -1.876 -19.729 1.00 78.56 225 HIS A N 1
ATOM 1737 C CA . HIS A 1 225 ? 23.180 -0.987 -18.820 1.00 78.56 225 HIS A CA 1
ATOM 1738 C C . HIS A 1 225 ? 21.903 -1.639 -18.301 1.00 78.56 225 HIS A C 1
ATOM 1740 O O . HIS A 1 225 ? 21.681 -1.666 -17.088 1.00 78.56 225 HIS A O 1
ATOM 1746 N N . ASP A 1 226 ? 21.100 -2.216 -19.195 1.00 80.94 226 ASP A N 1
ATOM 1747 C CA . ASP A 1 226 ? 19.879 -2.929 -18.818 1.00 80.94 226 ASP A CA 1
ATOM 1748 C C . ASP A 1 226 ? 20.190 -4.113 -17.891 1.00 80.94 226 ASP A C 1
ATOM 1750 O O . ASP A 1 226 ? 19.548 -4.265 -16.848 1.00 80.94 226 ASP A O 1
ATOM 1754 N N . HIS A 1 227 ? 21.230 -4.895 -18.201 1.00 81.88 227 HIS A N 1
ATOM 1755 C CA . HIS A 1 227 ? 21.664 -6.010 -17.362 1.00 81.88 227 HIS A CA 1
ATOM 1756 C C . HIS A 1 227 ? 22.062 -5.567 -15.945 1.00 81.88 227 HIS A C 1
ATOM 1758 O O . HIS A 1 227 ? 21.598 -6.145 -14.958 1.00 81.88 227 HIS A O 1
ATOM 1764 N N . VAL A 1 228 ? 22.899 -4.532 -15.821 1.00 81.81 228 VAL A N 1
ATOM 1765 C CA . VAL A 1 228 ? 23.359 -4.016 -14.521 1.00 81.81 228 VAL A CA 1
ATOM 1766 C C . VAL A 1 228 ? 22.201 -3.408 -13.729 1.00 81.81 228 VAL A C 1
ATOM 1768 O O . VAL A 1 228 ? 22.108 -3.619 -12.514 1.00 81.81 228 VAL A O 1
ATOM 1771 N N . ARG A 1 229 ? 21.295 -2.682 -14.394 1.00 84.38 229 ARG A N 1
ATOM 1772 C CA . ARG A 1 229 ? 20.090 -2.129 -13.764 1.00 84.38 229 ARG A CA 1
ATOM 1773 C C . ARG A 1 229 ? 19.214 -3.242 -13.202 1.00 84.38 229 ARG A C 1
ATOM 1775 O O . ARG A 1 229 ? 18.823 -3.170 -12.036 1.00 84.38 229 ARG A O 1
ATOM 1782 N N . ASP A 1 230 ? 18.946 -4.280 -13.987 1.00 85.75 230 ASP A N 1
ATOM 1783 C CA . ASP A 1 230 ? 18.113 -5.405 -13.567 1.00 85.75 230 ASP A CA 1
ATOM 1784 C C . ASP A 1 230 ? 18.766 -6.196 -12.431 1.00 85.75 230 ASP A C 1
ATOM 1786 O O . ASP A 1 230 ? 18.100 -6.508 -11.442 1.00 85.75 230 ASP A O 1
ATOM 1790 N N . GLN A 1 231 ? 20.077 -6.442 -12.499 1.00 86.38 231 GLN A N 1
ATOM 1791 C CA . GLN A 1 231 ? 20.825 -7.095 -11.423 1.00 86.38 231 GLN A CA 1
ATOM 1792 C C . GLN A 1 231 ? 20.718 -6.314 -10.105 1.00 86.38 231 GLN A C 1
ATOM 1794 O O . GLN A 1 231 ? 20.416 -6.890 -9.058 1.00 86.38 231 GLN A O 1
ATOM 1799 N N . ARG A 1 232 ? 20.928 -4.994 -10.139 1.00 87.44 232 ARG A N 1
ATOM 1800 C CA . ARG A 1 232 ? 20.836 -4.143 -8.942 1.00 87.44 232 ARG A CA 1
ATOM 1801 C C . ARG A 1 232 ? 19.402 -4.007 -8.440 1.00 87.44 232 ARG A C 1
ATOM 1803 O O . ARG A 1 232 ? 19.186 -3.937 -7.233 1.00 87.44 232 ARG A O 1
ATOM 1810 N N . ARG A 1 233 ? 18.414 -4.039 -9.340 1.00 89.69 233 ARG A N 1
ATOM 1811 C CA . ARG A 1 233 ? 16.996 -4.112 -8.974 1.00 89.69 233 ARG A CA 1
ATOM 1812 C C . ARG A 1 233 ? 16.690 -5.398 -8.215 1.00 89.69 233 ARG A C 1
ATOM 1814 O O . ARG A 1 233 ? 15.979 -5.345 -7.220 1.00 89.69 233 ARG A O 1
ATOM 1821 N N . GLN A 1 234 ? 17.222 -6.536 -8.663 1.00 89.44 234 GLN A N 1
ATOM 1822 C CA . GLN A 1 234 ? 17.056 -7.811 -7.962 1.00 89.44 234 GLN A CA 1
ATOM 1823 C C . GLN A 1 234 ? 17.734 -7.800 -6.590 1.00 89.44 234 GLN A C 1
ATOM 1825 O O . GLN A 1 234 ? 17.117 -8.242 -5.627 1.00 89.44 234 GLN A O 1
ATOM 1830 N N . ALA A 1 235 ? 18.940 -7.235 -6.472 1.00 88.62 235 ALA A N 1
ATOM 1831 C CA . ALA A 1 235 ? 19.596 -7.059 -5.174 1.00 88.62 235 ALA A CA 1
ATOM 1832 C C . ALA A 1 235 ? 18.727 -6.224 -4.216 1.00 88.62 235 ALA A C 1
ATOM 1834 O O . ALA A 1 235 ? 18.423 -6.669 -3.119 1.00 88.62 235 ALA A O 1
ATOM 1835 N N . MET A 1 236 ? 18.213 -5.076 -4.673 1.00 93.56 236 MET A N 1
ATOM 1836 C CA . MET A 1 236 ? 17.300 -4.231 -3.891 1.00 93.56 236 MET A CA 1
ATOM 1837 C C . MET A 1 236 ? 16.011 -4.959 -3.471 1.00 93.56 236 MET A C 1
ATOM 1839 O O . MET A 1 236 ? 15.513 -4.738 -2.370 1.00 93.56 236 MET A O 1
ATOM 1843 N N . LEU A 1 237 ? 15.455 -5.824 -4.328 1.00 93.50 237 LEU A N 1
ATOM 1844 C CA . LEU A 1 237 ? 14.305 -6.663 -3.968 1.00 93.50 237 LEU A CA 1
ATOM 1845 C C . LEU A 1 237 ? 14.652 -7.708 -2.898 1.00 93.50 237 LEU A C 1
ATOM 1847 O O . LEU A 1 237 ? 13.794 -8.001 -2.068 1.00 93.50 237 LEU A O 1
ATOM 1851 N N . GLY A 1 238 ? 15.876 -8.245 -2.914 1.00 92.94 238 GLY A N 1
ATOM 1852 C CA . GLY A 1 238 ? 16.403 -9.111 -1.857 1.00 92.94 238 GLY A CA 1
ATOM 1853 C C . GLY A 1 238 ? 16.422 -8.392 -0.512 1.00 92.94 238 GLY A C 1
ATOM 1854 O O . GLY A 1 238 ? 15.738 -8.820 0.410 1.00 92.94 238 GLY A O 1
ATOM 1855 N N . GLU A 1 239 ? 17.049 -7.215 -0.461 1.00 96.62 239 GLU A N 1
ATOM 1856 C CA . GLU A 1 239 ? 17.132 -6.427 0.777 1.00 96.62 239 GLU A CA 1
ATOM 1857 C C . GLU A 1 239 ? 15.753 -5.988 1.305 1.00 96.62 239 GLU A C 1
ATOM 1859 O O . GLU A 1 239 ? 15.506 -5.942 2.510 1.00 96.62 239 GLU A O 1
ATOM 1864 N N . LEU A 1 240 ? 14.798 -5.690 0.410 1.00 95.75 240 LEU A N 1
ATOM 1865 C CA . LEU A 1 240 ? 13.407 -5.434 0.805 1.00 95.75 240 LEU A CA 1
ATOM 1866 C C . LEU A 1 240 ? 12.790 -6.649 1.510 1.00 95.75 240 LEU A C 1
ATOM 1868 O O . LEU A 1 240 ? 12.055 -6.483 2.486 1.00 95.75 240 LEU A O 1
ATOM 1872 N N . ALA A 1 241 ? 13.063 -7.857 1.016 1.00 94.44 241 ALA A N 1
ATOM 1873 C CA . ALA A 1 241 ? 12.583 -9.083 1.633 1.00 94.44 241 ALA A CA 1
ATOM 1874 C C . ALA A 1 241 ? 13.243 -9.326 2.999 1.00 94.44 241 ALA A C 1
ATOM 1876 O O . ALA A 1 241 ? 12.536 -9.705 3.933 1.00 94.44 241 ALA A O 1
ATOM 1877 N N . ASP A 1 242 ? 14.538 -9.043 3.149 1.00 92.75 242 ASP A N 1
ATOM 1878 C CA . ASP A 1 242 ? 15.272 -9.217 4.410 1.00 92.75 242 ASP A CA 1
ATOM 1879 C C . ASP A 1 242 ? 14.811 -8.230 5.496 1.00 92.75 242 ASP A C 1
ATOM 1881 O O . ASP A 1 242 ? 14.572 -8.611 6.650 1.00 92.75 242 ASP A O 1
ATOM 1885 N N . VAL A 1 243 ? 14.515 -6.978 5.131 1.00 95.75 243 VAL A N 1
ATOM 1886 C CA . VAL A 1 243 ? 13.873 -6.020 6.049 1.00 95.75 243 VAL A CA 1
ATOM 1887 C C . VAL A 1 243 ? 12.501 -6.523 6.503 1.00 95.75 243 VAL A C 1
ATOM 1889 O O . VAL A 1 243 ? 12.200 -6.505 7.699 1.00 95.75 243 VAL A O 1
ATOM 1892 N N . LEU A 1 244 ? 11.661 -7.001 5.581 1.00 95.12 244 LEU A N 1
ATOM 1893 C CA . LEU A 1 244 ? 10.351 -7.553 5.939 1.00 95.12 244 LEU A CA 1
ATOM 1894 C C . LEU A 1 244 ? 10.489 -8.781 6.844 1.00 95.12 244 LEU A C 1
ATOM 1896 O O . LEU A 1 244 ? 9.761 -8.906 7.829 1.00 95.12 244 LEU A O 1
ATOM 1900 N N . GLN A 1 245 ? 11.451 -9.653 6.556 1.00 93.31 245 GLN A N 1
ATOM 1901 C CA . GLN A 1 245 ? 11.741 -10.837 7.355 1.00 93.31 245 GLN A CA 1
ATOM 1902 C C . GLN A 1 245 ? 12.138 -10.468 8.788 1.00 93.31 245 GLN A C 1
ATOM 1904 O O . GLN A 1 245 ? 11.596 -11.039 9.738 1.00 93.31 245 GLN A O 1
ATOM 1909 N N . THR A 1 246 ? 13.017 -9.478 8.968 1.00 93.56 246 THR A N 1
ATOM 1910 C CA . THR A 1 246 ? 13.448 -9.059 10.310 1.00 93.56 246 THR A CA 1
ATOM 1911 C C . THR A 1 246 ? 12.328 -8.390 11.101 1.00 93.56 246 THR A C 1
ATOM 1913 O O . THR A 1 246 ? 12.235 -8.592 12.315 1.00 93.56 246 THR A O 1
ATOM 1916 N N . VAL A 1 247 ? 11.421 -7.671 10.431 1.00 94.25 247 VAL A N 1
ATOM 1917 C CA . VAL A 1 247 ? 10.178 -7.174 11.043 1.00 94.25 247 VAL A CA 1
ATOM 1918 C C . VAL A 1 247 ? 9.277 -8.337 11.477 1.00 94.25 247 VAL A C 1
ATOM 1920 O O . VAL A 1 247 ? 8.812 -8.349 12.617 1.00 94.25 247 VAL A O 1
ATOM 1923 N N . GLY A 1 248 ? 9.079 -9.350 10.627 1.00 93.88 248 GLY A N 1
ATOM 1924 C CA . GLY A 1 248 ? 8.302 -10.550 10.966 1.00 93.88 248 GLY A CA 1
ATOM 1925 C C . GLY A 1 248 ? 8.884 -11.332 12.151 1.00 93.88 248 GLY A C 1
ATOM 1926 O O . GLY A 1 248 ? 8.150 -11.796 13.028 1.00 93.88 248 GLY A O 1
ATOM 1927 N N . ASN A 1 249 ? 10.214 -11.416 12.233 1.00 91.50 249 ASN A N 1
ATOM 1928 C CA . ASN A 1 249 ? 10.916 -12.007 13.370 1.00 91.50 249 ASN A CA 1
ATOM 1929 C C . ASN A 1 249 ? 10.698 -11.221 14.667 1.00 91.50 249 ASN A C 1
ATOM 1931 O O . ASN A 1 249 ? 10.486 -11.837 15.710 1.00 91.50 249 ASN A O 1
ATOM 1935 N N . LEU A 1 250 ? 10.715 -9.885 14.615 1.00 92.00 250 LEU A N 1
ATOM 1936 C CA . LEU A 1 250 ? 10.416 -9.034 15.770 1.00 92.00 250 LEU A CA 1
ATOM 1937 C C . LEU A 1 250 ? 8.972 -9.214 16.249 1.00 92.00 250 LEU A C 1
ATOM 1939 O O . LEU A 1 250 ? 8.758 -9.426 17.439 1.00 92.00 250 LEU A O 1
ATOM 1943 N N . ILE A 1 251 ? 7.998 -9.184 15.336 1.00 93.62 251 ILE A N 1
ATOM 1944 C CA . ILE A 1 251 ? 6.577 -9.407 15.652 1.00 93.62 251 ILE A CA 1
ATOM 1945 C C . ILE A 1 251 ? 6.411 -10.743 16.384 1.00 93.62 251 ILE A C 1
ATOM 1947 O O . ILE A 1 251 ? 5.869 -10.793 17.488 1.00 93.62 251 ILE A O 1
ATOM 1951 N N . THR A 1 252 ? 6.987 -11.808 15.824 1.00 92.19 252 THR A N 1
ATOM 1952 C CA . THR A 1 252 ? 6.879 -13.161 16.382 1.00 92.19 252 THR A CA 1
ATOM 1953 C C . THR A 1 252 ? 7.591 -13.297 17.728 1.00 92.19 252 THR A C 1
ATOM 1955 O O . THR A 1 252 ? 7.017 -13.824 18.678 1.00 92.19 252 THR A O 1
ATOM 1958 N N . ALA A 1 253 ? 8.832 -12.813 17.845 1.00 92.31 253 ALA A N 1
ATOM 1959 C CA . ALA A 1 253 ? 9.628 -12.952 19.066 1.00 92.31 253 ALA A CA 1
ATOM 1960 C C . ALA A 1 253 ? 9.046 -12.173 20.255 1.00 92.31 253 ALA A C 1
ATOM 1962 O O . ALA A 1 253 ? 9.215 -12.585 21.402 1.00 92.31 253 ALA A O 1
ATOM 1963 N N . PHE A 1 254 ? 8.355 -11.062 19.991 1.00 91.00 254 PHE A N 1
ATOM 1964 C CA . PHE A 1 254 ? 7.683 -10.261 21.015 1.00 91.00 254 PHE A CA 1
ATOM 1965 C C . PHE A 1 254 ? 6.226 -10.686 21.251 1.00 91.00 254 PHE A C 1
ATOM 1967 O O . PHE A 1 254 ? 5.567 -10.100 22.108 1.00 91.00 254 PHE A O 1
ATOM 1974 N N . GLY A 1 255 ? 5.731 -11.705 20.537 1.00 89.25 255 GLY A N 1
ATOM 1975 C CA . GLY A 1 255 ? 4.356 -12.190 20.664 1.00 89.25 255 GLY A CA 1
ATOM 1976 C C . GLY A 1 255 ? 3.303 -11.164 20.243 1.00 89.25 255 GLY A C 1
ATOM 1977 O O . GLY A 1 255 ? 2.197 -11.196 20.775 1.00 89.25 255 GLY A O 1
ATOM 1978 N N . ILE A 1 256 ? 3.660 -10.249 19.338 1.00 92.19 256 ILE A N 1
ATOM 1979 C CA . ILE A 1 256 ? 2.759 -9.222 18.809 1.00 92.19 256 ILE A CA 1
ATOM 1980 C C . ILE A 1 256 ? 1.794 -9.903 17.843 1.00 92.19 256 ILE A C 1
ATOM 1982 O O . ILE A 1 256 ? 2.229 -10.655 16.968 1.00 92.19 256 ILE A O 1
ATOM 1986 N N . THR A 1 257 ? 0.497 -9.655 17.995 1.00 89.25 257 THR A N 1
ATOM 1987 C CA . THR A 1 257 ? -0.509 -10.262 17.115 1.00 89.25 257 THR A CA 1
ATOM 1988 C C . THR A 1 257 ? -0.702 -9.465 15.829 1.00 89.25 257 THR A C 1
ATOM 1990 O O . THR A 1 257 ? -0.401 -8.270 15.761 1.00 89.25 257 THR A O 1
ATOM 1993 N N . ASP A 1 258 ? -1.261 -10.111 14.806 1.00 87.56 258 ASP A N 1
ATOM 1994 C CA . ASP A 1 258 ? -1.585 -9.451 13.540 1.00 87.56 258 ASP A CA 1
ATOM 1995 C C . ASP A 1 258 ? -2.545 -8.265 13.758 1.00 87.56 258 ASP A C 1
ATOM 1997 O O . ASP A 1 258 ? -2.364 -7.208 13.155 1.00 87.56 258 ASP A O 1
ATOM 2001 N N . GLU A 1 259 ? -3.501 -8.378 14.691 1.00 89.56 259 GLU A N 1
ATOM 2002 C CA . GLU A 1 259 ? -4.419 -7.283 15.039 1.00 89.56 259 GLU A CA 1
ATOM 2003 C C . GLU A 1 259 ? -3.710 -6.093 15.703 1.00 89.56 259 GLU A C 1
ATOM 2005 O O . GLU A 1 259 ? -4.138 -4.944 15.561 1.00 89.56 259 GLU A O 1
ATOM 2010 N N . GLU A 1 260 ? -2.644 -6.344 16.468 1.00 91.81 260 GLU A N 1
ATOM 2011 C CA . GLU A 1 260 ? -1.831 -5.280 17.059 1.00 91.81 260 GLU A CA 1
ATOM 2012 C C . GLU A 1 260 ? -1.001 -4.560 15.993 1.00 91.81 260 GLU A C 1
ATOM 2014 O O . GLU A 1 260 ? -0.899 -3.331 16.029 1.00 91.81 260 GLU A O 1
ATOM 2019 N N . VAL A 1 261 ? -0.458 -5.299 15.019 1.00 90.00 261 VAL A N 1
ATOM 2020 C CA . VAL A 1 261 ? 0.268 -4.731 13.873 1.00 90.00 261 VAL A CA 1
ATOM 2021 C C . VAL A 1 261 ? -0.669 -3.905 12.993 1.00 90.00 261 VAL A C 1
ATOM 2023 O O . VAL A 1 261 ? -0.333 -2.769 12.652 1.00 90.00 261 VAL A O 1
ATOM 2026 N N . GLU A 1 262 ? -1.854 -4.428 12.670 1.00 86.62 262 GLU A N 1
ATOM 2027 C CA . GLU A 1 262 ? -2.879 -3.724 11.891 1.00 86.62 262 GLU A CA 1
ATOM 2028 C C . GLU A 1 262 ? -3.264 -2.402 12.565 1.00 86.62 262 GLU A C 1
ATOM 2030 O O . GLU A 1 262 ? -3.171 -1.332 11.958 1.00 86.62 262 GLU A O 1
ATOM 2035 N N . ARG A 1 263 ? -3.570 -2.442 13.868 1.00 89.12 263 ARG A N 1
ATOM 2036 C CA . ARG A 1 263 ? -3.893 -1.237 14.642 1.00 89.12 263 ARG A CA 1
ATOM 2037 C C . ARG A 1 263 ? -2.735 -0.239 14.680 1.00 89.12 263 ARG A C 1
ATOM 2039 O O . ARG A 1 263 ? -2.952 0.962 14.544 1.00 89.12 263 ARG A O 1
ATOM 2046 N N . ALA A 1 264 ? -1.498 -0.709 14.847 1.00 87.00 264 ALA A N 1
ATOM 2047 C CA . ALA A 1 264 ? -0.325 0.161 14.854 1.00 87.00 264 ALA A CA 1
ATOM 2048 C C . ALA A 1 264 ? -0.096 0.846 13.494 1.00 87.00 264 ALA A C 1
ATOM 2050 O O . ALA A 1 264 ? 0.342 2.003 13.456 1.00 87.00 264 ALA A O 1
ATOM 2051 N N . MET A 1 265 ? -0.405 0.159 12.390 1.00 87.00 265 MET A N 1
ATOM 2052 C CA . MET A 1 265 ? -0.367 0.723 11.040 1.00 87.00 265 MET A CA 1
ATOM 2053 C C . MET A 1 265 ? -1.458 1.778 10.835 1.00 87.00 265 MET A C 1
ATOM 2055 O O . MET A 1 265 ? -1.146 2.861 10.331 1.00 87.00 265 MET A O 1
ATOM 2059 N N . ASP A 1 266 ? -2.682 1.529 11.306 1.00 82.31 266 ASP A N 1
ATOM 2060 C CA . ASP A 1 266 ? -3.773 2.513 11.299 1.00 82.31 266 ASP A CA 1
ATOM 2061 C C . ASP A 1 266 ? -3.417 3.768 12.113 1.00 82.31 266 ASP A C 1
ATOM 2063 O O . ASP A 1 266 ? -3.542 4.896 11.626 1.00 82.31 266 ASP A O 1
ATOM 2067 N N . ASP A 1 267 ? -2.872 3.595 13.320 1.00 85.31 267 ASP A N 1
ATOM 2068 C CA . ASP A 1 267 ? -2.422 4.694 14.182 1.00 85.31 267 ASP A CA 1
ATOM 2069 C C . ASP A 1 267 ? -1.229 5.460 13.580 1.00 85.31 267 ASP A C 1
ATOM 2071 O O . ASP A 1 267 ? -1.050 6.668 13.792 1.00 85.31 267 ASP A O 1
ATOM 2075 N N . CYS A 1 268 ? -0.340 4.765 12.863 1.00 77.12 268 CYS A N 1
ATOM 2076 C CA . CYS A 1 268 ? 0.769 5.374 12.128 1.00 77.12 268 CYS A CA 1
ATOM 2077 C C . CYS A 1 268 ? 0.244 6.244 10.983 1.00 77.12 268 CYS A C 1
ATOM 2079 O O . CYS A 1 268 ? 0.655 7.400 10.842 1.00 77.12 268 CYS A O 1
ATOM 2081 N N . LEU A 1 269 ? -0.709 5.717 10.218 1.00 73.44 269 LEU A N 1
ATOM 2082 C CA . LEU A 1 269 ? -1.385 6.421 9.141 1.00 73.44 269 LEU A CA 1
ATOM 2083 C C . LEU A 1 269 ? -2.139 7.646 9.676 1.00 73.44 269 LEU A C 1
ATOM 2085 O O . LEU A 1 269 ? -1.981 8.743 9.141 1.00 73.44 269 LEU A O 1
ATOM 2089 N N . GLU A 1 270 ? -2.866 7.521 10.788 1.00 76.62 270 GLU A N 1
ATOM 2090 C CA . GLU A 1 270 ? -3.535 8.657 11.424 1.00 76.62 270 GLU A CA 1
ATOM 2091 C C . GLU A 1 270 ? -2.534 9.713 11.926 1.00 76.62 270 GLU A C 1
ATOM 2093 O O . GLU A 1 270 ? -2.722 10.912 11.703 1.00 76.62 270 GLU A O 1
ATOM 2098 N N . ARG A 1 271 ? -1.419 9.307 12.550 1.00 74.56 271 ARG A N 1
ATOM 2099 C CA . ARG A 1 271 ? -0.355 10.249 12.943 1.00 74.56 271 ARG A CA 1
ATOM 2100 C C . ARG A 1 271 ? 0.271 10.954 11.750 1.00 74.56 271 ARG A C 1
ATOM 2102 O O . ARG A 1 271 ? 0.570 12.141 11.858 1.00 74.56 271 ARG A O 1
ATOM 2109 N N . ASN A 1 272 ? 0.507 10.250 10.648 1.00 62.19 272 ASN A N 1
ATOM 2110 C CA . ASN A 1 272 ? 1.092 10.847 9.453 1.00 62.19 272 ASN A CA 1
ATOM 2111 C C . ASN A 1 272 ? 0.105 11.800 8.762 1.00 62.19 272 ASN A C 1
ATOM 2113 O O . ASN A 1 272 ? 0.539 12.877 8.352 1.00 62.19 272 ASN A O 1
ATOM 2117 N N . ARG A 1 273 ? -1.206 11.503 8.780 1.00 65.19 273 ARG A N 1
ATOM 2118 C CA . ARG A 1 273 ? -2.273 12.455 8.411 1.00 65.19 273 ARG A CA 1
ATOM 2119 C C . ARG A 1 273 ? -2.231 13.708 9.285 1.00 65.19 273 ARG A C 1
ATOM 2121 O O . ARG A 1 273 ? -2.109 14.814 8.775 1.00 65.19 273 ARG A O 1
ATOM 2128 N N . ARG A 1 274 ? -2.209 13.554 10.616 1.00 66.25 274 ARG A N 1
ATOM 2129 C CA . ARG A 1 274 ? -2.114 14.690 11.562 1.00 66.25 274 ARG A CA 1
ATOM 2130 C C . ARG A 1 274 ? -0.845 15.534 11.370 1.00 66.25 274 ARG A C 1
ATOM 2132 O O . ARG A 1 274 ? -0.833 16.702 11.744 1.00 66.25 274 ARG A O 1
ATOM 2139 N N . LYS A 1 275 ? 0.228 14.948 10.827 1.00 60.84 275 LYS A N 1
ATOM 2140 C CA . LYS A 1 275 ? 1.502 15.622 10.524 1.00 60.84 275 LYS A CA 1
ATOM 2141 C C . LYS A 1 275 ? 1.587 16.179 9.094 1.00 60.84 275 LYS A C 1
ATOM 2143 O O . LYS A 1 275 ? 2.624 16.755 8.775 1.00 60.84 275 LYS A O 1
ATOM 2148 N N . GLY A 1 276 ? 0.569 15.994 8.247 1.00 58.50 276 GLY A N 1
ATOM 2149 C CA . GLY A 1 276 ? 0.576 16.435 6.844 1.00 58.50 276 GLY A CA 1
ATOM 2150 C C . GLY A 1 276 ? 1.616 15.725 5.967 1.00 58.50 276 GLY A C 1
ATOM 2151 O O . GLY A 1 276 ? 2.207 16.344 5.087 1.00 58.50 276 GLY A O 1
ATOM 2152 N N . ARG A 1 277 ? 1.923 14.454 6.266 1.00 49.06 277 ARG A N 1
ATOM 2153 C CA . ARG A 1 277 ? 2.896 13.618 5.527 1.00 49.06 277 ARG A CA 1
ATOM 2154 C C . ARG A 1 277 ? 2.231 12.592 4.599 1.00 49.06 277 ARG A C 1
ATOM 2156 O O . ARG A 1 277 ? 2.934 11.757 4.038 1.00 49.06 277 ARG A O 1
ATOM 2163 N N . LEU A 1 278 ? 0.904 12.622 4.524 1.00 49.91 278 LEU A N 1
ATOM 2164 C CA . LEU A 1 278 ? 0.030 11.795 3.696 1.00 49.91 278 LEU A CA 1
ATOM 2165 C C . LEU A 1 278 ? -0.990 12.698 3.016 1.00 49.91 278 LEU A C 1
ATOM 2167 O O . LEU A 1 278 ? -1.316 13.732 3.647 1.00 49.91 278 LEU A O 1
#